Protein AF-A0A6J3CF78-F1 (afdb_monomer_lite)

Foldseek 3Di:
DFQADADDDPCADPRHHRPVSVQVVCCVQQVDGDPPDDDDDDDDDDDDDDDDPDDDDDFDDACPPPAADFPDWDWDQDPVGTDTEGEAELVSDHAQYKDADQYWYDYPVDIDGQHHQKMWGQHRRSDTDIDHHPPPPDPDDPDDDPVVVVVVLVVQQVVQQVVLVSQLVNDPDCCCVPVVVDKGFDADPQLHTRYIDPRDPVVVVVSSVVSNVD

Radius of gyration: 27.68 Å; chains: 1; bounding box: 62×47×66 Å

Structure (mmCIF, N/CA/C/O backbone):
data_AF-A0A6J3CF78-F1
#
_entry.id   AF-A0A6J3CF78-F1
#
loop_
_atom_site.group_PDB
_atom_site.id
_atom_site.type_symbol
_atom_site.label_atom_id
_atom_site.label_alt_id
_atom_site.label_comp_id
_atom_site.label_asym_id
_atom_site.label_entity_id
_atom_site.label_seq_id
_atom_site.pdbx_PDB_ins_code
_atom_site.Cartn_x
_atom_site.Cartn_y
_atom_site.Cartn_z
_atom_site.occupancy
_atom_site.B_iso_or_equiv
_atom_site.auth_seq_id
_atom_site.auth_comp_id
_atom_site.auth_asym_id
_atom_site.auth_atom_id
_atom_site.pdbx_PDB_model_num
ATOM 1 N N . MET A 1 1 ? 14.778 13.500 -11.969 1.00 68.25 1 MET A N 1
ATOM 2 C CA . MET A 1 1 ? 15.831 14.166 -11.174 1.00 68.25 1 MET A CA 1
ATOM 3 C C . MET A 1 1 ? 16.819 13.098 -10.736 1.00 68.25 1 MET A C 1
ATOM 5 O O . MET A 1 1 ? 16.378 12.069 -10.232 1.00 68.25 1 MET A O 1
ATOM 9 N N . VAL A 1 2 ? 18.106 13.287 -11.011 1.00 80.06 2 VAL A N 1
ATOM 10 C CA . VAL A 1 2 ? 19.169 12.322 -10.698 1.00 80.06 2 VAL A CA 1
ATOM 11 C C . VAL A 1 2 ? 20.041 12.934 -9.611 1.00 80.06 2 VAL A C 1
ATOM 13 O O . VAL A 1 2 ? 20.601 14.007 -9.814 1.00 80.06 2 VAL A O 1
ATOM 16 N N . SER A 1 3 ? 20.119 12.280 -8.455 1.00 84.06 3 SER A N 1
ATOM 17 C CA . SER A 1 3 ? 21.076 12.648 -7.408 1.00 84.06 3 SER A CA 1
ATOM 18 C C . SER A 1 3 ? 22.430 12.006 -7.717 1.00 84.06 3 SER A C 1
ATOM 20 O O . SER A 1 3 ? 22.440 10.862 -8.177 1.00 84.06 3 SER A O 1
ATOM 22 N N . PRO A 1 4 ? 23.552 12.706 -7.486 1.00 85.31 4 PRO A N 1
ATOM 23 C CA . PRO A 1 4 ? 24.872 12.170 -7.787 1.00 85.31 4 PRO A CA 1
ATOM 24 C C . PRO A 1 4 ? 25.191 10.988 -6.870 1.00 85.31 4 PRO A C 1
ATOM 26 O O . PRO A 1 4 ? 24.752 10.947 -5.716 1.00 85.31 4 PRO A O 1
ATOM 29 N N . VAL A 1 5 ? 25.974 10.038 -7.376 1.00 85.19 5 VAL A N 1
ATOM 30 C CA . VAL A 1 5 ? 26.564 8.981 -6.547 1.00 85.19 5 VAL A CA 1
ATOM 31 C C . VAL A 1 5 ? 27.976 9.386 -6.106 1.00 85.19 5 VAL A C 1
ATOM 33 O O . VAL A 1 5 ? 28.669 10.071 -6.865 1.00 85.19 5 VAL A O 1
ATOM 36 N N . PRO A 1 6 ? 28.426 8.990 -4.901 1.00 80.75 6 PRO A N 1
ATOM 37 C CA . PRO A 1 6 ? 29.821 9.167 -4.506 1.00 80.75 6 PRO A CA 1
ATOM 38 C C . PRO A 1 6 ? 30.738 8.346 -5.421 1.00 80.75 6 PRO A C 1
ATOM 40 O O . PRO A 1 6 ? 30.469 7.166 -5.649 1.00 80.75 6 PRO A O 1
ATOM 43 N N . GLY A 1 7 ? 31.824 8.937 -5.921 1.00 70.19 7 GLY A N 1
ATOM 44 C CA . GLY A 1 7 ? 32.832 8.210 -6.696 1.00 70.19 7 GLY A CA 1
ATOM 45 C C . GLY A 1 7 ? 33.839 9.117 -7.402 1.00 70.19 7 GLY A C 1
ATOM 46 O O . GLY A 1 7 ? 33.503 10.240 -7.758 1.00 70.19 7 GLY A O 1
ATOM 47 N N . ASP A 1 8 ? 35.046 8.588 -7.628 1.00 65.56 8 ASP A N 1
ATOM 48 C CA . ASP A 1 8 ? 36.157 9.218 -8.368 1.00 65.56 8 ASP A CA 1
ATOM 49 C C . ASP A 1 8 ? 36.242 8.668 -9.803 1.00 65.56 8 ASP A C 1
ATOM 51 O O . ASP A 1 8 ? 37.268 8.152 -10.251 1.00 65.56 8 ASP A O 1
ATOM 55 N N . SER A 1 9 ? 35.128 8.692 -10.535 1.00 74.88 9 SER A N 1
ATOM 56 C CA . SER A 1 9 ? 35.160 8.330 -11.954 1.00 74.88 9 SER A CA 1
ATOM 57 C C . SER A 1 9 ? 35.747 9.481 -12.789 1.00 74.88 9 SER A C 1
ATOM 59 O O . SER A 1 9 ? 35.719 10.636 -12.361 1.00 74.88 9 SER A O 1
ATOM 61 N N . PRO A 1 10 ? 36.223 9.225 -14.022 1.00 74.56 10 PRO A N 1
ATOM 62 C CA . PRO A 1 10 ? 36.671 10.289 -14.927 1.00 74.56 10 PRO A CA 1
ATOM 63 C C . PRO A 1 10 ? 35.568 11.303 -15.268 1.00 74.56 10 PRO A C 1
ATOM 65 O O . PRO A 1 10 ? 35.860 12.405 -15.723 1.00 74.56 10 PRO A O 1
ATOM 68 N N . THR A 1 11 ? 34.303 10.916 -15.078 1.00 74.56 11 THR A N 1
ATOM 69 C CA . THR A 1 11 ? 33.111 11.740 -15.306 1.00 74.56 11 THR A CA 1
ATOM 70 C C . THR A 1 11 ? 32.571 12.369 -14.019 1.00 74.56 11 THR A C 1
ATOM 72 O O . THR A 1 11 ? 31.553 13.062 -14.060 1.00 74.56 11 THR A O 1
ATOM 75 N N . ALA A 1 12 ? 33.219 12.133 -12.875 1.00 80.56 12 ALA A N 1
ATOM 76 C CA . ALA A 1 12 ? 32.832 12.712 -11.601 1.00 80.56 12 ALA A CA 1
ATOM 77 C C . ALA A 1 12 ? 33.235 14.189 -11.514 1.00 80.56 12 ALA A C 1
ATOM 79 O O . ALA A 1 12 ? 34.277 14.614 -12.012 1.00 80.56 12 ALA A O 1
ATOM 80 N N . CYS A 1 13 ? 32.399 14.979 -10.843 1.00 81.88 13 CYS A N 1
ATOM 81 C CA . CYS A 1 13 ? 32.715 16.355 -10.475 1.00 81.88 13 CYS A CA 1
ATOM 82 C C . CYS A 1 13 ? 32.923 16.470 -8.957 1.00 81.88 13 CYS A C 1
ATOM 84 O O . CYS A 1 13 ? 32.723 15.507 -8.217 1.00 81.88 13 CYS A O 1
ATOM 86 N N . LEU A 1 14 ? 33.241 17.677 -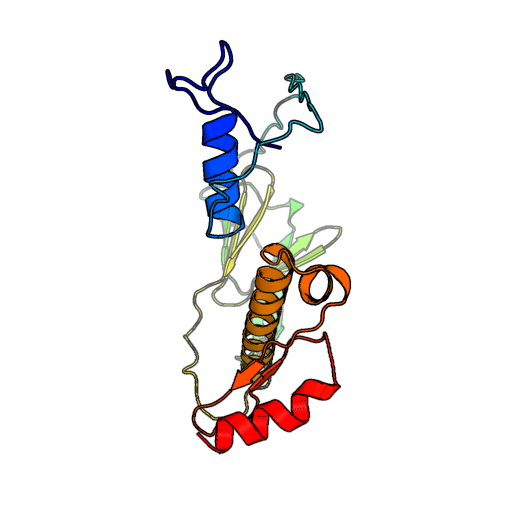8.472 1.00 82.00 14 LEU A N 1
ATOM 87 C CA . LEU A 1 14 ? 33.407 17.967 -7.038 1.00 82.00 14 LEU A CA 1
ATOM 88 C C . LEU A 1 14 ? 32.206 17.525 -6.176 1.00 82.00 14 LEU A C 1
ATOM 90 O O . LEU A 1 14 ? 32.360 17.229 -4.995 1.00 82.00 14 LEU A O 1
ATOM 94 N N . HIS A 1 15 ? 31.008 17.487 -6.761 1.00 80.75 15 HIS A N 1
ATOM 95 C CA . HIS A 1 15 ? 29.759 17.148 -6.077 1.00 80.75 15 HIS A CA 1
ATOM 96 C C . HIS A 1 15 ? 29.258 15.722 -6.382 1.00 80.75 15 HIS A C 1
ATOM 98 O O . HIS A 1 15 ? 28.113 15.400 -6.071 1.00 80.75 15 HIS A O 1
ATOM 104 N N . GLY A 1 16 ? 30.115 14.871 -6.960 1.00 86.38 16 GLY A N 1
ATOM 105 C CA . GLY A 1 16 ? 29.849 13.463 -7.265 1.00 86.38 16 GLY A CA 1
ATOM 106 C C . GLY A 1 16 ? 29.638 13.176 -8.753 1.00 86.38 16 GLY A C 1
ATOM 107 O O . GLY A 1 16 ? 29.795 14.046 -9.614 1.00 86.38 16 GLY A O 1
ATOM 108 N N . ASP A 1 17 ? 29.290 11.929 -9.063 1.00 90.25 17 ASP A N 1
ATOM 109 C CA . ASP A 1 17 ? 29.136 11.446 -10.435 1.00 90.25 17 ASP A CA 1
ATOM 110 C C . ASP A 1 17 ? 27.662 11.433 -10.862 1.00 90.25 17 ASP A C 1
ATOM 112 O O . ASP A 1 17 ? 26.892 10.517 -10.555 1.00 90.25 17 ASP A O 1
ATOM 116 N N . PHE A 1 18 ? 27.260 12.483 -11.578 1.00 89.81 18 PHE A N 1
ATOM 117 C CA . PHE A 1 18 ? 25.920 12.603 -12.154 1.00 89.81 18 PHE A CA 1
ATOM 118 C C . PHE A 1 18 ? 25.731 11.715 -13.384 1.00 89.81 18 PHE A C 1
ATOM 120 O O . PHE A 1 18 ? 24.613 11.263 -13.636 1.00 89.81 18 PHE A O 1
ATOM 127 N N . TYR A 1 19 ? 26.801 11.447 -14.136 1.00 89.44 19 TYR A N 1
ATOM 128 C CA . TYR A 1 19 ? 26.739 10.664 -15.365 1.00 89.44 19 TYR A CA 1
ATOM 129 C C . TYR A 1 19 ? 26.427 9.202 -15.049 1.00 89.44 19 TYR A C 1
ATOM 131 O O . TYR A 1 19 ? 25.432 8.658 -15.528 1.00 89.44 19 TYR A O 1
ATOM 139 N N . THR A 1 20 ? 27.200 8.586 -14.154 1.00 89.62 20 THR A N 1
ATOM 140 C CA . THR A 1 20 ? 26.958 7.205 -13.717 1.00 89.62 20 THR A CA 1
ATOM 141 C C . THR A 1 20 ? 25.602 7.072 -13.029 1.00 89.62 20 THR A C 1
ATOM 143 O O . THR A 1 20 ? 24.870 6.114 -13.282 1.00 89.62 20 THR A O 1
ATOM 146 N N . ALA A 1 21 ? 25.214 8.050 -12.202 1.00 91.00 21 ALA A N 1
ATOM 147 C CA . ALA A 1 21 ? 23.893 8.065 -11.581 1.00 91.00 21 ALA A CA 1
ATOM 148 C C . ALA A 1 21 ? 22.762 8.119 -12.625 1.00 91.00 21 ALA A C 1
ATOM 150 O O . ALA A 1 21 ? 21.763 7.405 -12.489 1.00 91.00 21 ALA A O 1
ATOM 151 N N . PHE A 1 22 ? 22.924 8.918 -13.684 1.00 91.50 22 PHE A N 1
ATOM 152 C CA . PHE A 1 22 ? 21.963 9.011 -14.779 1.00 91.50 22 PHE A CA 1
ATOM 153 C C . PHE A 1 22 ? 21.885 7.699 -15.557 1.00 91.50 22 PHE A C 1
ATOM 155 O O . PHE A 1 22 ? 20.790 7.170 -15.720 1.00 91.50 22 PHE A O 1
ATOM 162 N N . VAL A 1 23 ? 23.023 7.136 -15.973 1.00 90.38 23 VAL A N 1
ATOM 163 C CA . VAL A 1 23 ? 23.081 5.884 -16.744 1.00 90.38 23 VAL A CA 1
ATOM 164 C C . VAL A 1 23 ? 22.490 4.717 -15.950 1.00 90.38 23 VAL A C 1
ATOM 166 O O . VAL A 1 23 ? 21.676 3.963 -16.483 1.00 90.38 23 VAL A O 1
ATOM 169 N N . ASN A 1 24 ? 22.821 4.595 -14.661 1.00 90.44 24 ASN A N 1
ATOM 170 C CA . ASN A 1 24 ? 22.262 3.557 -13.792 1.00 90.44 24 ASN A CA 1
ATOM 171 C C . ASN A 1 24 ? 20.751 3.712 -13.627 1.00 90.44 24 ASN A C 1
ATOM 173 O O . ASN A 1 24 ? 20.011 2.733 -13.732 1.00 90.44 24 ASN A O 1
ATOM 177 N N . ARG A 1 25 ? 20.271 4.941 -13.403 1.00 90.56 25 ARG A N 1
ATOM 178 C CA . ARG A 1 25 ? 18.834 5.202 -13.319 1.00 90.56 25 ARG A CA 1
ATOM 179 C C . ARG A 1 25 ? 18.140 4.894 -14.643 1.00 90.56 25 ARG A C 1
ATOM 181 O O . ARG A 1 25 ? 17.109 4.236 -14.625 1.00 90.56 25 ARG A O 1
ATOM 188 N N . TYR A 1 26 ? 18.704 5.333 -15.764 1.00 88.88 26 TYR A N 1
ATOM 189 C CA . TYR A 1 26 ? 18.168 5.091 -17.099 1.00 88.88 26 TYR A CA 1
ATOM 190 C C . TYR A 1 26 ? 18.064 3.586 -17.376 1.00 88.88 26 TYR A C 1
ATOM 192 O O . TYR A 1 26 ? 17.008 3.107 -17.777 1.00 88.88 26 TYR A O 1
ATOM 200 N N . LYS A 1 27 ? 19.106 2.812 -17.052 1.00 89.06 27 LYS A N 1
ATOM 201 C CA . LYS A 1 27 ? 19.087 1.349 -17.164 1.00 89.06 27 LYS A CA 1
ATOM 202 C C . LYS A 1 27 ? 18.041 0.702 -16.256 1.00 89.06 27 LYS A C 1
ATOM 204 O O . LYS A 1 27 ? 17.358 -0.214 -16.693 1.00 89.06 27 LYS A O 1
ATOM 209 N N . ASN A 1 28 ? 17.891 1.168 -15.018 1.00 87.44 28 ASN A N 1
ATOM 210 C CA . ASN A 1 28 ? 16.873 0.645 -14.103 1.00 87.44 28 ASN A CA 1
ATOM 211 C C . ASN A 1 28 ? 15.445 0.985 -14.558 1.00 87.44 28 ASN A C 1
ATOM 213 O O . ASN A 1 28 ? 14.533 0.193 -14.352 1.00 87.44 28 ASN A O 1
ATOM 217 N N . GLU A 1 29 ? 15.247 2.162 -15.151 1.00 84.25 29 GLU A N 1
ATOM 218 C CA . GLU A 1 29 ? 13.932 2.667 -15.552 1.00 84.25 29 GLU A CA 1
ATOM 219 C C . GLU A 1 29 ? 13.492 2.138 -16.929 1.00 84.25 29 GLU A C 1
ATOM 221 O O . GLU A 1 29 ? 12.310 1.859 -17.120 1.00 84.25 29 GLU A O 1
ATOM 226 N N . PHE A 1 30 ? 14.430 1.942 -17.864 1.00 82.62 30 PHE A N 1
ATOM 227 C CA . PHE A 1 30 ? 14.147 1.532 -19.247 1.00 82.62 30 PHE A CA 1
ATOM 228 C C . PHE A 1 30 ? 14.701 0.151 -19.636 1.00 82.62 30 PHE A C 1
ATOM 230 O O . PHE A 1 30 ? 14.320 -0.382 -20.674 1.00 82.62 30 PHE A O 1
ATOM 237 N N . GLY A 1 31 ? 15.582 -0.455 -18.836 1.00 83.44 31 GLY A N 1
ATOM 238 C CA . GLY A 1 31 ? 16.151 -1.789 -19.079 1.00 83.44 31 GLY A CA 1
ATOM 239 C C . GLY A 1 31 ? 17.360 -1.834 -20.023 1.00 83.44 31 GLY A C 1
ATOM 240 O O . GLY A 1 31 ? 17.971 -2.890 -20.177 1.00 83.44 31 GLY A O 1
ATOM 241 N N . PHE A 1 32 ? 17.748 -0.711 -20.633 1.00 85.62 32 PHE A N 1
ATOM 242 C CA . PHE A 1 32 ? 18.886 -0.606 -21.557 1.00 85.62 32 PHE A CA 1
ATOM 243 C C . PHE A 1 32 ? 19.618 0.732 -21.391 1.00 85.62 32 PHE A C 1
ATOM 245 O O . PHE A 1 32 ? 19.181 1.591 -20.633 1.00 85.62 32 PHE A O 1
ATOM 252 N N . THR A 1 33 ? 20.737 0.915 -22.094 1.00 86.12 33 THR A N 1
ATOM 253 C CA . THR A 1 33 ? 21.506 2.170 -22.151 1.00 86.12 33 THR A CA 1
ATOM 254 C C . THR A 1 33 ? 21.780 2.548 -23.602 1.00 86.12 33 THR A C 1
ATOM 256 O O . THR A 1 33 ? 21.982 1.667 -24.434 1.00 86.12 33 THR A O 1
ATOM 259 N N . LEU A 1 34 ? 21.825 3.844 -23.905 1.00 84.88 34 LEU A N 1
ATOM 260 C CA . LEU A 1 34 ? 22.223 4.353 -25.220 1.00 84.88 34 LEU A CA 1
ATOM 261 C C . LEU A 1 34 ? 23.716 4.700 -25.174 1.00 84.88 34 LEU A C 1
ATOM 263 O O . LEU A 1 34 ? 24.082 5.669 -24.520 1.00 84.88 34 LEU A O 1
ATOM 267 N N . SER A 1 35 ? 24.569 3.896 -25.812 1.00 80.62 35 SER A N 1
ATOM 268 C CA . SER A 1 35 ? 26.030 4.087 -25.789 1.00 80.62 35 SER A CA 1
ATOM 269 C C . SER A 1 35 ? 26.521 5.189 -26.730 1.00 80.62 35 SER A C 1
ATOM 271 O O . SER A 1 35 ? 27.514 5.840 -26.429 1.00 80.62 35 SER A O 1
ATOM 273 N N . ASP A 1 36 ? 25.806 5.429 -27.832 1.00 84.25 36 ASP A N 1
ATOM 274 C CA . ASP A 1 36 ? 26.290 6.268 -28.941 1.00 84.25 36 ASP A CA 1
ATOM 275 C C . ASP A 1 36 ? 25.578 7.628 -28.994 1.00 84.25 36 ASP A C 1
ATOM 277 O O . ASP A 1 36 ? 25.305 8.171 -30.068 1.00 84.25 36 ASP A O 1
ATOM 281 N N . ARG A 1 37 ? 25.182 8.155 -27.831 1.00 85.06 37 ARG A N 1
ATOM 282 C CA . ARG A 1 37 ? 24.514 9.454 -27.722 1.00 85.06 37 ARG A CA 1
ATOM 283 C C . ARG A 1 37 ? 25.024 10.242 -26.532 1.00 85.06 37 ARG A C 1
ATOM 285 O O . ARG A 1 37 ? 25.137 9.709 -25.432 1.00 85.06 37 ARG A O 1
ATOM 292 N N . ASP A 1 38 ? 25.227 11.532 -26.760 1.00 88.56 38 ASP A N 1
ATOM 293 C CA . ASP A 1 38 ? 25.593 12.467 -25.707 1.00 88.56 38 ASP A CA 1
ATOM 294 C C . ASP A 1 38 ? 24.450 12.628 -24.697 1.00 88.56 38 ASP A C 1
ATOM 296 O O . ASP A 1 38 ? 23.270 12.723 -25.054 1.00 88.56 38 ASP A O 1
ATOM 300 N N . VAL A 1 39 ? 24.810 12.685 -23.414 1.00 88.88 39 VAL A N 1
ATOM 301 C CA . VAL A 1 39 ? 23.879 13.018 -22.334 1.00 88.88 39 VAL A CA 1
ATOM 302 C C . VAL A 1 39 ? 23.802 14.537 -22.223 1.00 88.88 39 VAL A C 1
ATOM 304 O O . VAL A 1 39 ? 24.784 15.193 -21.883 1.00 88.88 39 VAL A O 1
ATOM 307 N N . ILE A 1 40 ? 22.623 15.096 -22.495 1.00 91.19 40 ILE A N 1
ATOM 308 C CA . ILE A 1 40 ? 22.369 16.539 -22.419 1.00 91.19 40 ILE A CA 1
ATOM 309 C C . ILE A 1 40 ? 21.726 16.867 -21.072 1.00 91.19 40 ILE A C 1
ATOM 311 O O . ILE A 1 40 ? 20.741 16.244 -20.671 1.00 91.19 40 ILE A O 1
ATOM 315 N N . VAL A 1 41 ? 22.271 17.869 -20.383 1.00 90.56 41 VAL A N 1
ATOM 316 C CA . VAL A 1 41 ? 21.659 18.442 -19.179 1.00 90.56 41 VAL A CA 1
ATOM 317 C C . VAL A 1 41 ? 20.658 19.511 -19.606 1.00 90.56 41 VAL A C 1
ATOM 319 O O . VAL A 1 41 ? 21.054 20.549 -20.126 1.00 90.56 41 VAL A O 1
ATOM 322 N N . ASP A 1 42 ? 19.371 19.239 -19.394 1.00 93.12 42 ASP A N 1
ATOM 323 C CA . ASP A 1 42 ? 18.270 20.141 -19.761 1.00 93.12 42 ASP A CA 1
ATOM 324 C C . ASP A 1 42 ? 17.883 21.092 -18.612 1.00 93.12 42 ASP A C 1
ATOM 326 O O . ASP A 1 42 ? 17.803 22.303 -18.802 1.00 93.12 42 ASP A O 1
ATOM 330 N N . ASP A 1 43 ? 17.715 20.564 -17.390 1.00 92.75 43 ASP A N 1
ATOM 331 C CA . ASP A 1 43 ? 17.400 21.352 -16.193 1.00 92.75 43 ASP A CA 1
ATOM 332 C C . ASP A 1 43 ? 18.286 21.002 -14.987 1.00 92.75 43 ASP A C 1
ATOM 334 O O . ASP A 1 43 ? 18.834 19.902 -14.870 1.00 92.75 43 ASP A O 1
ATOM 338 N N . ILE A 1 44 ? 18.429 21.970 -14.075 1.00 90.12 44 ILE A N 1
ATOM 339 C CA . ILE A 1 44 ? 19.038 21.774 -12.758 1.00 90.12 44 ILE A CA 1
ATOM 340 C C . ILE A 1 44 ? 18.005 22.168 -11.707 1.00 90.12 44 ILE A C 1
ATOM 342 O O . ILE A 1 44 ? 17.536 23.306 -11.668 1.00 90.12 44 ILE A O 1
ATOM 346 N N . ARG A 1 45 ? 17.664 21.226 -10.823 1.00 89.94 45 ARG A N 1
ATOM 347 C CA . ARG A 1 45 ? 16.711 21.446 -9.728 1.00 89.94 45 ARG A CA 1
ATOM 348 C C . ARG A 1 45 ? 17.402 21.321 -8.383 1.00 89.94 45 ARG A C 1
ATOM 350 O O . ARG A 1 45 ? 18.015 20.300 -8.085 1.00 89.94 45 ARG A O 1
ATOM 357 N N . VAL A 1 46 ? 17.233 22.343 -7.549 1.00 89.44 46 VAL A N 1
ATOM 358 C CA . VAL A 1 46 ? 17.769 22.387 -6.187 1.00 89.44 46 VAL A CA 1
ATOM 359 C C . VAL A 1 46 ? 16.617 22.237 -5.198 1.00 89.44 46 VAL A C 1
ATOM 361 O O . VAL A 1 46 ? 15.664 23.014 -5.225 1.00 89.44 46 VAL A O 1
ATOM 364 N N . ARG A 1 47 ? 16.698 21.235 -4.316 1.00 90.06 47 ARG A N 1
ATOM 365 C CA . ARG A 1 47 ? 15.762 21.050 -3.200 1.00 90.06 47 ARG A CA 1
ATOM 366 C C . ARG A 1 47 ? 16.493 21.325 -1.893 1.00 90.06 47 ARG A C 1
ATOM 368 O O . ARG A 1 47 ? 17.355 20.545 -1.501 1.00 90.06 47 ARG A O 1
ATOM 375 N N . ALA A 1 48 ? 16.117 22.402 -1.212 1.00 90.12 48 ALA A N 1
ATOM 376 C CA . ALA A 1 48 ? 16.537 22.654 0.159 1.00 90.12 48 ALA A CA 1
ATOM 377 C C . ALA A 1 48 ? 15.529 22.017 1.125 1.00 90.12 48 ALA A C 1
ATOM 379 O O . ALA A 1 48 ? 14.318 22.167 0.958 1.00 90.12 48 ALA A O 1
ATOM 380 N N . VAL A 1 49 ? 16.028 21.295 2.125 1.00 89.50 49 VAL A N 1
ATOM 381 C CA . VAL A 1 49 ? 15.229 20.781 3.241 1.00 89.50 49 VAL A CA 1
ATOM 382 C C . VAL A 1 49 ? 15.778 21.429 4.502 1.00 89.50 49 VAL A C 1
ATOM 384 O O . VAL A 1 49 ? 16.963 21.297 4.793 1.00 89.50 49 VAL A O 1
ATOM 387 N N . ALA A 1 50 ? 14.926 22.151 5.220 1.00 90.44 50 ALA A N 1
ATOM 388 C CA . ALA A 1 50 ? 15.257 22.757 6.501 1.00 90.44 50 ALA A CA 1
ATOM 389 C C . ALA A 1 50 ? 14.416 22.106 7.599 1.00 90.44 50 ALA A C 1
ATOM 391 O O . ALA A 1 50 ? 13.288 21.671 7.355 1.00 90.44 50 ALA A O 1
ATOM 392 N N . VAL A 1 51 ? 14.966 22.048 8.809 1.00 87.75 51 VAL A N 1
ATOM 393 C CA . VAL A 1 51 ? 14.231 21.567 9.977 1.00 87.75 51 VAL A CA 1
ATOM 394 C C . VAL A 1 51 ? 13.441 22.735 10.554 1.00 87.75 51 VAL A C 1
ATOM 396 O O . VAL A 1 51 ? 14.019 23.735 10.971 1.00 87.75 51 VAL A O 1
ATOM 399 N N . SER A 1 52 ? 12.118 22.606 10.574 1.00 85.19 52 SER A N 1
ATOM 400 C CA . SER A 1 52 ? 11.262 23.449 11.405 1.00 85.19 52 SER A CA 1
ATOM 401 C C . SER A 1 52 ? 11.173 22.814 12.789 1.00 85.19 52 SER A C 1
ATOM 403 O O . SER A 1 52 ? 10.999 21.598 12.883 1.00 85.19 52 SER A O 1
ATOM 405 N N . GLN A 1 53 ? 11.281 23.607 13.857 1.00 80.88 53 GLN A N 1
ATOM 406 C CA . GLN A 1 53 ? 10.981 23.133 15.210 1.00 80.88 53 GLN A CA 1
ATOM 407 C C . GLN A 1 53 ? 9.463 23.017 15.376 1.00 80.88 53 GLN A C 1
ATOM 409 O O . GLN A 1 53 ? 8.821 23.845 16.015 1.00 80.88 53 GLN A O 1
ATOM 414 N N . VAL A 1 54 ? 8.880 22.001 14.743 1.00 81.62 54 VAL A N 1
ATOM 415 C CA . VAL A 1 54 ? 7.523 21.569 15.067 1.00 81.62 54 VAL A CA 1
ATOM 416 C C . VAL A 1 54 ? 7.627 20.813 16.391 1.00 81.62 54 VAL A C 1
ATOM 418 O O . VAL A 1 54 ? 8.448 19.896 16.474 1.00 81.62 54 VAL A O 1
ATOM 421 N N . PRO A 1 55 ? 6.872 21.203 17.434 1.00 79.00 55 PRO A N 1
ATOM 422 C CA . PRO A 1 55 ? 6.851 20.460 18.685 1.00 79.00 55 PRO A CA 1
ATOM 423 C C . PRO A 1 55 ? 6.562 18.985 18.407 1.00 79.00 55 PRO A C 1
ATOM 425 O O . PRO A 1 55 ? 5.647 18.674 17.642 1.00 79.00 55 PRO A O 1
ATOM 428 N N . GLU A 1 56 ? 7.338 18.084 19.011 1.00 76.50 56 GLU A N 1
ATOM 429 C CA . GLU A 1 56 ? 6.997 16.667 18.960 1.00 76.50 56 GLU A CA 1
ATOM 430 C C . GLU A 1 56 ? 5.637 16.464 19.624 1.00 76.50 56 GLU A C 1
ATOM 432 O O . GLU A 1 56 ? 5.386 16.936 20.736 1.00 76.50 56 GLU A O 1
ATOM 437 N N . GLU A 1 57 ? 4.751 15.761 18.926 1.00 79.12 57 GLU A N 1
ATOM 438 C CA . GLU A 1 57 ? 3.454 15.395 19.466 1.00 79.12 57 GLU A CA 1
ATOM 439 C C . GLU A 1 57 ? 3.649 14.510 20.703 1.00 79.12 57 GLU A C 1
ATOM 441 O O . GLU A 1 57 ? 4.312 13.465 20.662 1.00 79.12 57 GLU A O 1
ATOM 446 N N . VAL A 1 58 ? 3.101 14.954 21.835 1.00 79.62 58 VAL A N 1
ATOM 447 C CA . VAL A 1 58 ? 3.218 14.231 23.101 1.00 79.62 58 VAL A CA 1
ATOM 448 C C . VAL A 1 58 ? 2.260 13.049 23.065 1.00 79.62 58 VAL A C 1
ATOM 450 O O . VAL A 1 58 ? 1.043 13.219 23.051 1.00 79.62 58 VAL A O 1
ATOM 453 N N . ALA A 1 59 ? 2.820 11.841 23.074 1.00 79.81 59 ALA A N 1
ATOM 454 C CA . ALA A 1 59 ? 2.023 10.625 23.102 1.00 79.81 59 ALA A CA 1
ATOM 455 C C . ALA A 1 59 ? 1.209 10.522 24.410 1.00 79.81 59 ALA A C 1
ATOM 457 O O . ALA A 1 59 ? 1.758 10.783 25.489 1.00 79.81 59 ALA A O 1
ATOM 458 N N . PRO A 1 60 ? -0.066 10.096 24.349 1.00 83.69 60 PRO A N 1
ATOM 459 C CA . PRO A 1 60 ? -0.853 9.810 25.540 1.00 83.69 60 PRO A CA 1
ATOM 460 C C . PRO A 1 60 ? -0.211 8.700 26.393 1.00 83.69 60 PRO A C 1
ATOM 462 O O . PRO A 1 60 ? 0.596 7.907 25.894 1.00 83.69 60 PRO A O 1
ATOM 465 N N . PRO A 1 61 ? -0.585 8.581 27.679 1.00 86.25 61 PRO A N 1
ATOM 466 C CA . PRO A 1 61 ? -0.103 7.497 28.526 1.00 86.25 61 PRO A CA 1
ATOM 467 C C . PRO A 1 61 ? -0.513 6.127 27.971 1.00 86.25 61 PRO A C 1
ATOM 469 O O . PRO A 1 61 ? -1.667 5.911 27.598 1.00 86.25 61 PRO A O 1
ATOM 472 N N . SER A 1 62 ? 0.434 5.187 27.978 1.00 88.62 62 SER A N 1
ATOM 473 C CA . SER A 1 62 ? 0.209 3.813 27.523 1.00 88.62 62 SER A CA 1
ATOM 474 C C . SER A 1 62 ? -0.879 3.105 28.339 1.00 88.62 62 SER A C 1
ATOM 476 O O . SER A 1 62 ? -0.942 3.203 29.567 1.00 88.62 62 SER A O 1
ATOM 478 N N . GLY A 1 63 ? -1.733 2.363 27.637 1.00 86.62 63 GLY A N 1
ATOM 479 C CA . GLY A 1 63 ? -2.694 1.415 28.193 1.00 86.62 63 GLY A CA 1
ATOM 480 C C . GLY A 1 63 ? -2.206 -0.031 28.161 1.00 86.62 63 GLY A C 1
ATOM 481 O O . GLY A 1 63 ? -3.019 -0.942 28.319 1.00 86.62 63 GLY A O 1
ATOM 482 N N . LYS A 1 64 ? -0.912 -0.277 27.932 1.00 87.75 64 LYS A N 1
ATOM 483 C CA . LYS A 1 64 ? -0.351 -1.628 27.836 1.00 87.75 64 LYS A CA 1
ATOM 484 C C . LYS A 1 64 ? -0.673 -2.456 29.081 1.00 87.75 64 LYS A C 1
ATOM 486 O O . LYS A 1 64 ? -0.469 -2.026 30.212 1.00 87.75 64 LYS A O 1
ATOM 491 N N . GLY A 1 65 ? -1.184 -3.667 28.863 1.00 83.56 65 GLY A N 1
ATOM 492 C CA . GLY A 1 65 ? -1.615 -4.574 29.934 1.00 83.56 65 GLY A CA 1
ATOM 493 C C . GLY A 1 65 ? -2.987 -4.249 30.538 1.00 83.56 65 GLY A C 1
ATOM 494 O O . GLY A 1 65 ? -3.531 -5.075 31.268 1.00 83.56 65 GLY A O 1
ATOM 495 N N . ILE A 1 66 ? -3.589 -3.104 30.201 1.00 88.06 66 ILE A N 1
ATOM 496 C CA . ILE A 1 66 ? -4.957 -2.755 30.591 1.00 88.06 66 ILE A CA 1
ATOM 497 C C . ILE A 1 66 ? -5.904 -3.265 29.508 1.00 88.06 66 ILE A C 1
ATOM 499 O O . ILE A 1 66 ? -5.849 -2.818 28.361 1.00 88.06 66 ILE A O 1
ATOM 503 N N . LYS A 1 67 ? -6.805 -4.184 29.871 1.00 88.06 67 LYS A N 1
ATOM 504 C CA . LYS A 1 67 ? -7.833 -4.665 28.941 1.00 88.06 67 LYS A CA 1
ATOM 505 C C . LYS A 1 67 ? -8.819 -3.532 28.618 1.00 88.06 67 LYS A C 1
ATOM 507 O O . LYS A 1 67 ? -9.327 -2.914 29.556 1.00 88.06 67 LYS A O 1
ATOM 512 N N . PRO A 1 68 ? -9.104 -3.256 27.334 1.00 90.56 68 PRO A N 1
ATOM 513 C CA . PRO A 1 68 ? -10.097 -2.259 26.964 1.00 90.56 68 PRO A CA 1
ATOM 514 C C . PRO A 1 68 ? -11.485 -2.705 27.436 1.00 90.56 68 PRO A C 1
ATOM 516 O O . PRO A 1 68 ? -11.853 -3.876 27.311 1.00 90.56 68 PRO A O 1
ATOM 519 N N . VAL A 1 69 ? -12.249 -1.768 27.998 1.00 92.94 69 VAL A N 1
ATOM 520 C CA . VAL A 1 69 ? -13.601 -2.025 28.508 1.00 92.94 69 VAL A CA 1
ATOM 521 C C . VAL A 1 69 ? -14.606 -1.704 27.401 1.00 92.94 69 VAL A C 1
ATOM 523 O O . VAL A 1 69 ? -14.590 -0.580 26.896 1.00 92.94 69 VAL A O 1
ATOM 526 N N . PRO A 1 70 ? -15.457 -2.660 26.994 1.00 94.69 70 PRO A N 1
ATOM 527 C CA . PRO A 1 70 ? -16.494 -2.389 26.011 1.00 94.69 70 PRO A CA 1
ATOM 528 C C . PRO A 1 70 ? -17.603 -1.527 26.620 1.00 94.69 70 PRO A C 1
ATOM 530 O O . PRO A 1 70 ? -17.998 -1.723 27.768 1.00 94.69 70 PRO A O 1
ATOM 533 N N . GLU A 1 71 ? -18.136 -0.602 25.828 1.00 94.56 71 GLU A N 1
ATOM 534 C CA . GLU A 1 71 ? -19.297 0.219 26.184 1.00 94.56 71 GLU A CA 1
ATOM 535 C C . GLU A 1 71 ? -20.572 -0.626 26.224 1.00 94.56 71 GLU A C 1
ATOM 537 O O . GLU A 1 71 ? -21.426 -0.471 27.094 1.00 94.56 71 GLU A O 1
ATOM 542 N N . LYS A 1 72 ? -20.704 -1.519 25.240 1.00 95.25 72 LYS A N 1
ATOM 543 C CA . LYS A 1 72 ? -21.828 -2.440 25.085 1.00 95.25 72 LYS A CA 1
ATOM 544 C C . LYS A 1 72 ? -21.427 -3.619 24.204 1.00 95.25 72 LYS A C 1
ATOM 546 O O . LYS A 1 72 ? -20.436 -3.549 23.481 1.00 95.25 72 LYS A O 1
ATOM 551 N N . THR A 1 73 ? -22.244 -4.662 24.207 1.00 96.19 73 THR A N 1
ATOM 552 C CA . THR A 1 73 ? -22.126 -5.803 23.290 1.00 96.19 73 THR A CA 1
ATOM 553 C C . THR A 1 73 ? -23.420 -5.925 22.497 1.00 96.19 73 THR A C 1
ATOM 555 O O . THR A 1 73 ? -24.502 -5.759 23.059 1.00 96.19 73 THR A O 1
ATOM 558 N N . THR A 1 74 ? -23.325 -6.190 21.195 1.00 96.44 74 THR A N 1
ATOM 559 C CA . THR A 1 74 ? -24.490 -6.394 20.320 1.00 96.44 74 THR A CA 1
ATOM 560 C C . THR A 1 74 ? -24.287 -7.601 19.408 1.00 96.44 74 THR A C 1
ATOM 562 O O . THR A 1 74 ? -23.155 -8.018 19.171 1.00 96.44 74 THR A O 1
ATOM 565 N N . LYS A 1 75 ? -25.376 -8.155 18.866 1.00 96.81 75 LYS A N 1
ATOM 566 C CA . LYS A 1 75 ? -25.314 -9.202 17.838 1.00 96.81 75 LYS A CA 1
ATOM 567 C C . LYS A 1 75 ? -25.048 -8.569 16.472 1.00 96.81 75 LYS A C 1
ATOM 569 O O . LYS A 1 75 ? -25.825 -7.725 16.030 1.00 96.81 75 LYS A O 1
ATOM 574 N N . VAL A 1 76 ? -23.984 -9.002 15.801 1.00 97.06 76 VAL A N 1
ATOM 575 C CA . VAL A 1 76 ? -23.644 -8.612 14.421 1.00 97.06 76 VAL A CA 1
ATOM 576 C C . VAL A 1 76 ? -23.565 -9.870 13.567 1.00 97.06 76 VAL A C 1
ATOM 578 O O . VAL A 1 76 ? -23.120 -10.912 14.044 1.00 97.06 76 VAL A O 1
ATOM 581 N N . TYR A 1 77 ? -24.048 -9.795 12.329 1.00 95.50 77 TYR A N 1
ATOM 582 C CA . TYR A 1 77 ? -24.022 -10.913 11.391 1.00 95.50 77 TYR A CA 1
ATOM 583 C C . TYR A 1 77 ? -22.726 -10.900 10.570 1.00 95.50 77 TYR A C 1
ATOM 585 O O . TYR A 1 77 ? -22.418 -9.895 9.934 1.00 95.50 77 TYR A O 1
ATOM 593 N N . PHE A 1 78 ? -22.004 -12.021 10.566 1.00 92.94 78 PHE A N 1
ATOM 594 C CA . PHE A 1 78 ? -20.826 -12.280 9.728 1.00 92.94 78 PHE A CA 1
ATOM 595 C C . PHE A 1 78 ? -21.074 -13.513 8.836 1.00 92.94 78 PHE A C 1
ATOM 597 O O . PHE A 1 78 ? -22.123 -14.144 8.947 1.00 92.94 78 PHE A O 1
ATOM 604 N N . GLU A 1 79 ? -20.109 -13.910 7.993 1.00 83.00 79 GLU A N 1
ATOM 605 C CA . GLU A 1 79 ? -20.225 -15.084 7.092 1.00 83.00 79 GLU A CA 1
ATOM 606 C C . GLU A 1 79 ? -20.634 -16.373 7.848 1.00 83.00 79 GLU A C 1
ATOM 608 O O . GLU A 1 79 ? -21.392 -17.187 7.330 1.00 83.00 79 GLU A O 1
ATOM 613 N N . GLY A 1 80 ? -20.212 -16.526 9.113 1.00 84.75 80 GLY A N 1
ATOM 614 C CA . GLY A 1 80 ? -20.567 -17.653 9.992 1.00 84.75 80 GLY A CA 1
ATOM 615 C C . GLY A 1 80 ? -21.840 -17.483 10.841 1.00 84.75 80 GLY A C 1
ATOM 616 O O . GLY A 1 80 ? -22.098 -18.318 11.705 1.00 84.75 80 GLY A O 1
ATOM 617 N N . GLY A 1 81 ? -22.617 -16.412 10.649 1.00 93.75 81 GLY A N 1
ATOM 618 C CA . GLY A 1 81 ? -23.836 -16.116 11.411 1.00 93.75 81 GLY A CA 1
ATOM 619 C C . GLY A 1 81 ? -23.691 -14.992 12.445 1.00 93.75 81 GLY A C 1
ATOM 620 O O . GLY A 1 81 ? -22.722 -14.232 12.443 1.00 93.75 81 GLY A O 1
ATOM 621 N N . TYR A 1 82 ? -24.691 -14.866 13.326 1.00 96.44 82 TYR A N 1
ATOM 622 C CA . TYR A 1 82 ? -24.715 -13.840 14.374 1.00 96.44 82 TYR A CA 1
ATOM 623 C C . TYR A 1 82 ? -23.698 -14.128 15.485 1.00 96.44 82 TYR A C 1
ATOM 625 O O . TYR A 1 82 ? -23.781 -15.159 16.151 1.00 96.44 82 TYR A O 1
ATOM 633 N N . GLN A 1 83 ? -22.804 -13.175 15.749 1.00 95.94 83 GLN A N 1
ATOM 634 C CA . GLN A 1 83 ? -21.791 -13.250 16.805 1.00 95.94 83 GLN A CA 1
ATOM 635 C C . GLN A 1 83 ? -21.911 -12.067 17.772 1.00 95.94 83 GLN A C 1
ATOM 637 O O . GLN A 1 83 ? -22.295 -10.959 17.383 1.00 95.94 83 GLN A O 1
ATOM 642 N N . ASP A 1 84 ? -21.596 -12.306 19.047 1.00 96.50 84 ASP A N 1
ATOM 643 C CA . ASP A 1 84 ? -21.517 -11.243 20.052 1.00 96.50 84 ASP A CA 1
ATOM 644 C C . ASP A 1 84 ? -20.303 -10.361 19.768 1.00 96.50 84 ASP A C 1
ATOM 646 O O . ASP A 1 84 ? -19.171 -10.833 19.748 1.00 96.50 84 ASP A O 1
ATOM 650 N N . THR A 1 85 ? -20.556 -9.078 19.525 1.00 97.25 85 THR A N 1
ATOM 651 C CA . THR A 1 85 ? -19.559 -8.108 19.071 1.00 97.25 85 THR A CA 1
ATOM 652 C C . THR A 1 85 ? -19.458 -6.978 20.081 1.00 97.25 85 THR A C 1
ATOM 654 O O . THR A 1 85 ? -20.441 -6.279 20.354 1.00 97.25 85 THR A O 1
ATOM 657 N N . ALA A 1 86 ? -18.270 -6.818 20.657 1.00 97.44 86 ALA A N 1
ATOM 658 C CA . ALA A 1 86 ? -17.976 -5.775 21.630 1.00 97.44 86 ALA A CA 1
ATOM 659 C C . ALA A 1 86 ? -17.854 -4.410 20.942 1.00 97.44 86 ALA A C 1
ATOM 661 O O . ALA A 1 86 ? -17.223 -4.293 19.893 1.00 97.44 86 ALA A O 1
ATOM 662 N N . ILE A 1 87 ? -18.445 -3.375 21.535 1.00 97.50 87 ILE A N 1
ATOM 663 C CA . ILE A 1 87 ? -18.419 -2.007 21.019 1.00 97.50 87 ILE A CA 1
ATOM 664 C C . ILE A 1 87 ? -17.548 -1.156 21.935 1.00 97.50 87 ILE A C 1
ATOM 666 O O . ILE A 1 87 ? -17.835 -1.029 23.123 1.00 97.50 87 ILE A O 1
ATOM 670 N N . TYR A 1 88 ? -16.512 -0.551 21.373 1.00 96.88 88 TYR A N 1
ATOM 671 C CA . TYR A 1 88 ? -15.572 0.333 22.051 1.00 96.88 88 TYR A CA 1
ATOM 672 C C . TYR A 1 88 ? -15.753 1.766 21.559 1.00 96.88 88 TYR A C 1
ATOM 674 O O . TYR A 1 88 ? -16.090 1.987 20.400 1.00 96.88 88 TYR A O 1
ATOM 682 N N . GLN A 1 89 ? -15.509 2.736 22.436 1.00 95.38 89 GLN A N 1
ATOM 683 C CA . GLN A 1 89 ? -15.395 4.147 22.064 1.00 95.38 89 GLN A CA 1
ATOM 684 C C . GLN A 1 89 ? -13.916 4.483 21.922 1.00 95.38 89 GLN A C 1
ATOM 686 O O . GLN A 1 89 ? -13.165 4.258 22.873 1.00 95.38 89 GLN A O 1
ATOM 691 N N . LEU A 1 90 ? -13.500 5.022 20.775 1.00 93.81 90 LEU A N 1
ATOM 692 C CA . LEU A 1 90 ? -12.098 5.336 20.497 1.00 93.81 90 LEU A CA 1
ATOM 693 C C . LEU A 1 90 ? -11.503 6.268 21.562 1.00 93.81 90 LEU A C 1
ATOM 695 O O . LEU A 1 90 ? -10.407 6.017 22.052 1.00 93.81 90 LEU A O 1
ATOM 699 N N . GLU A 1 91 ? -12.278 7.253 22.018 1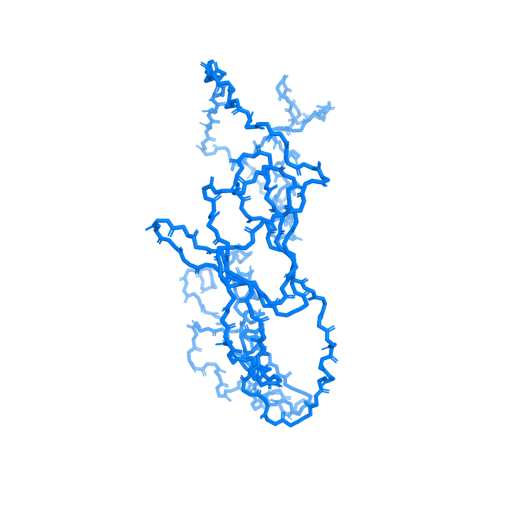.00 92.00 91 GLU A N 1
ATOM 700 C CA . GLU A 1 91 ? -11.906 8.203 23.080 1.00 92.00 91 GLU A CA 1
ATOM 701 C C . GLU A 1 91 ? -11.554 7.540 24.426 1.00 92.00 91 GLU A C 1
ATOM 703 O O . GLU A 1 91 ? -10.846 8.124 25.247 1.00 92.00 91 GLU A O 1
ATOM 708 N N . LYS A 1 92 ? -12.058 6.324 24.686 1.00 92.25 92 LYS A N 1
ATOM 709 C CA . LYS A 1 92 ? -11.804 5.568 25.928 1.00 92.25 92 LYS A CA 1
ATOM 710 C C . LYS A 1 92 ? -10.634 4.593 25.798 1.00 92.25 92 LYS A C 1
ATOM 712 O O . LYS A 1 92 ? -10.235 3.987 26.797 1.00 92.25 92 LYS A O 1
ATOM 717 N N . LEU A 1 93 ? -10.103 4.418 24.591 1.00 92.69 93 LEU A N 1
ATOM 718 C CA . LEU A 1 93 ? -8.956 3.563 24.328 1.00 92.69 93 LEU A CA 1
ATOM 719 C C . LEU A 1 93 ? -7.653 4.326 24.555 1.00 92.69 93 LEU A C 1
ATOM 721 O O . LEU A 1 93 ? -7.582 5.549 24.469 1.00 92.69 93 LEU A O 1
ATOM 725 N N . ARG A 1 94 ? -6.600 3.583 24.881 1.00 92.88 94 ARG A N 1
ATOM 726 C CA . ARG A 1 94 ? -5.265 4.116 25.153 1.00 92.88 94 ARG A CA 1
ATOM 727 C C . ARG A 1 94 ? -4.233 3.475 24.227 1.00 92.88 94 ARG A C 1
ATOM 729 O O . ARG A 1 94 ? -4.431 2.331 23.810 1.00 92.88 94 ARG A O 1
ATOM 736 N N . PRO A 1 95 ? -3.113 4.167 23.950 1.00 93.50 95 PRO A N 1
ATOM 737 C CA . PRO A 1 95 ? -2.002 3.609 23.190 1.00 93.50 95 PRO A CA 1
ATOM 738 C C . PRO A 1 95 ? -1.573 2.221 23.674 1.00 93.50 95 PRO A C 1
ATOM 740 O O . PRO A 1 95 ? -1.581 1.941 24.873 1.00 93.50 95 PRO A O 1
ATOM 743 N N . GLU A 1 96 ? -1.171 1.365 22.735 1.00 91.88 96 GLU A N 1
ATOM 744 C CA . GLU A 1 96 ? -0.721 -0.018 22.953 1.00 91.88 96 GLU A CA 1
ATOM 745 C C . GLU A 1 96 ? -1.796 -0.999 23.461 1.00 91.88 96 GLU A C 1
ATOM 747 O O . GLU A 1 96 ? -1.474 -2.129 23.842 1.00 91.88 96 GLU A O 1
ATOM 752 N N . GLN A 1 97 ? -3.075 -0.613 23.457 1.00 94.44 97 GLN A N 1
ATOM 753 C CA . GLN A 1 97 ? -4.169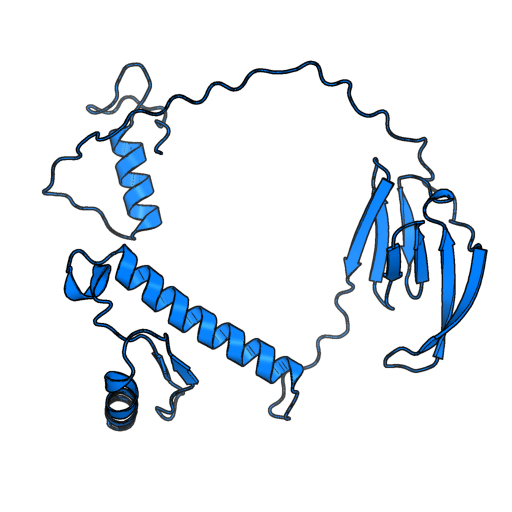 -1.558 23.681 1.00 94.44 97 GLN A CA 1
ATOM 754 C C . GLN A 1 97 ? -4.466 -2.381 22.430 1.00 94.44 97 GLN A C 1
ATOM 756 O O . GLN A 1 97 ? -4.371 -1.895 21.302 1.00 94.44 97 GLN A O 1
ATOM 761 N N . GLN A 1 98 ? -4.863 -3.632 22.663 1.00 95.06 98 GLN A N 1
ATOM 762 C CA . GLN A 1 98 ? -5.229 -4.581 21.619 1.00 95.06 98 GLN A CA 1
ATOM 763 C C . GLN A 1 98 ? -6.703 -4.943 21.731 1.00 95.06 98 GLN A C 1
ATOM 765 O O . GLN A 1 98 ? -7.201 -5.239 22.821 1.00 95.06 98 GLN A O 1
ATOM 770 N N . ILE A 1 99 ? -7.378 -4.954 20.590 1.00 95.69 99 ILE A N 1
ATOM 771 C CA . ILE A 1 99 ? -8.770 -5.354 20.440 1.00 95.69 99 ILE A CA 1
ATOM 772 C C . ILE A 1 99 ? -8.804 -6.484 19.422 1.00 95.69 99 ILE A C 1
ATOM 774 O O . ILE A 1 99 ? -8.371 -6.326 18.282 1.00 95.69 99 ILE A O 1
ATOM 778 N N . PHE A 1 100 ? -9.310 -7.635 19.844 1.00 94.81 100 PHE A N 1
ATOM 779 C CA . PHE A 1 100 ? -9.497 -8.789 18.975 1.00 94.81 100 PHE A CA 1
ATOM 780 C C . PHE A 1 100 ? -10.923 -8.777 18.430 1.00 94.81 100 PHE A C 1
ATOM 782 O O . PHE A 1 100 ? -11.862 -8.495 19.176 1.00 94.81 100 PHE A O 1
ATOM 789 N N . GLY A 1 101 ? -11.072 -9.051 17.135 1.00 93.50 101 GLY A N 1
ATOM 790 C CA . GLY A 1 101 ? -12.382 -9.174 16.509 1.00 93.50 101 GLY A CA 1
ATOM 791 C C . GLY A 1 101 ? -13.135 -10.440 16.953 1.00 93.50 101 GLY A C 1
ATOM 792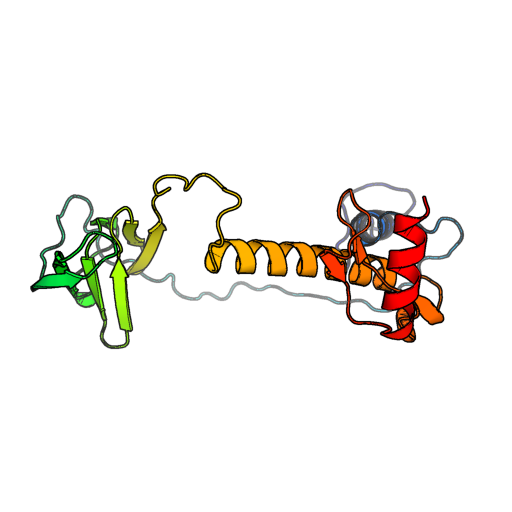 O O . GLY A 1 101 ? -12.501 -11.406 17.387 1.00 93.50 101 GLY A O 1
ATOM 793 N N . PRO A 1 102 ? -14.477 -10.472 16.832 1.00 95.75 102 PRO A N 1
ATOM 794 C CA . PRO A 1 102 ? -15.329 -9.417 16.284 1.00 95.75 102 PRO A CA 1
ATOM 795 C C . PRO A 1 102 ? -15.529 -8.243 17.259 1.00 95.75 102 PRO A C 1
ATOM 797 O O . PRO A 1 102 ? -15.973 -8.416 18.396 1.00 95.75 102 PRO A O 1
ATOM 800 N N . ALA A 1 103 ? -15.253 -7.023 16.796 1.00 97.31 103 ALA A N 1
ATOM 801 C CA . ALA A 1 103 ? -15.436 -5.802 17.579 1.00 97.31 103 ALA A CA 1
ATOM 802 C C . ALA A 1 103 ? -15.817 -4.610 16.691 1.00 97.31 103 ALA A C 1
ATOM 804 O O . ALA A 1 103 ? -15.488 -4.576 15.511 1.00 97.31 103 ALA A O 1
ATOM 805 N N . ILE A 1 104 ? -16.480 -3.607 17.261 1.00 97.56 104 ILE A N 1
ATOM 806 C CA . ILE A 1 104 ? -16.735 -2.315 16.616 1.00 97.56 104 ILE A CA 1
ATOM 807 C C . ILE A 1 104 ? -16.048 -1.236 17.444 1.00 97.56 104 ILE A C 1
ATOM 809 O O . ILE A 1 104 ? -16.254 -1.153 18.651 1.00 97.56 104 ILE A O 1
ATOM 813 N N . ILE A 1 105 ? -15.257 -0.390 16.798 1.00 97.19 105 ILE A N 1
ATOM 814 C CA . ILE A 1 105 ? -14.667 0.803 17.399 1.00 97.19 105 ILE A CA 1
ATOM 815 C C . ILE A 1 105 ? -15.421 2.002 16.831 1.00 97.19 105 ILE A C 1
ATOM 817 O O . ILE A 1 105 ? -15.403 2.239 15.625 1.00 97.19 105 ILE A O 1
ATOM 821 N N . MET A 1 106 ? -16.125 2.726 17.691 1.00 96.19 106 MET A N 1
ATOM 822 C CA . MET A 1 106 ? -16.853 3.935 17.325 1.00 96.19 106 MET A CA 1
ATOM 823 C C . MET A 1 106 ? -16.011 5.159 17.659 1.00 96.19 106 MET A C 1
ATOM 825 O O . MET A 1 106 ? -15.445 5.264 18.747 1.00 96.19 106 MET A O 1
ATOM 829 N N . ASP A 1 107 ? -15.956 6.073 16.710 1.00 93.56 107 ASP A N 1
ATOM 830 C CA . ASP A 1 107 ? -15.420 7.414 16.847 1.00 93.56 107 ASP A CA 1
ATOM 831 C C . ASP A 1 107 ? -16.527 8.421 16.487 1.00 93.56 107 ASP A C 1
ATOM 833 O O . ASP A 1 107 ? -17.548 8.070 15.891 1.00 93.56 107 ASP A O 1
ATOM 837 N N . SER A 1 108 ? -16.330 9.684 16.845 1.00 92.12 108 SER A N 1
ATOM 838 C CA . SER A 1 108 ? -17.240 10.786 16.531 1.00 92.12 108 SER A CA 1
ATOM 839 C C . SER A 1 108 ? -17.523 10.943 15.028 1.00 92.12 108 SER A C 1
ATOM 841 O O . SER A 1 108 ? -18.616 11.374 14.657 1.00 92.12 108 SER A O 1
ATOM 843 N N . LEU A 1 109 ? -16.571 10.569 14.162 1.00 93.56 109 LEU A N 1
ATOM 844 C CA . LEU A 1 109 ? -16.667 10.720 12.704 1.00 93.56 109 LEU A CA 1
ATOM 845 C C . LEU A 1 109 ? -16.680 9.394 11.935 1.00 93.56 109 LEU A C 1
ATOM 847 O O . LEU A 1 109 ? -16.894 9.395 10.722 1.00 93.56 109 LEU A O 1
ATOM 851 N N . SER A 1 110 ? -16.426 8.263 12.597 1.00 94.38 110 SER A N 1
ATOM 852 C CA . SER A 1 110 ? -16.277 6.977 11.915 1.00 94.38 110 SER A CA 1
ATOM 853 C C . SER A 1 110 ? -16.714 5.793 12.773 1.00 94.38 110 SER A C 1
ATOM 855 O O . SER A 1 110 ? -16.789 5.851 13.996 1.00 94.38 110 SER A O 1
ATOM 857 N N . THR A 1 111 ? -17.049 4.685 12.119 1.00 95.50 111 THR A N 1
ATOM 858 C CA . THR A 1 111 ? -17.336 3.411 12.783 1.00 95.50 111 THR A CA 1
ATOM 859 C C . THR A 1 111 ? -16.511 2.338 12.103 1.00 95.50 111 THR A C 1
ATOM 861 O O . THR A 1 111 ? -16.664 2.092 10.909 1.00 95.50 111 THR A O 1
ATOM 864 N N . ILE A 1 112 ? -15.615 1.722 12.862 1.00 96.81 112 ILE A N 1
ATOM 865 C CA . ILE A 1 112 ? -14.613 0.789 12.360 1.00 96.81 112 ILE A CA 1
ATOM 866 C C . ILE A 1 112 ? -14.992 -0.608 12.836 1.00 96.81 112 ILE A C 1
ATOM 868 O O . ILE A 1 112 ? -15.045 -0.874 14.036 1.00 96.81 112 ILE A O 1
ATOM 872 N N . LEU A 1 113 ? -15.261 -1.504 11.891 1.00 96.62 113 LEU A N 1
ATOM 873 C CA . LEU A 1 113 ? -15.527 -2.910 12.166 1.00 96.62 113 LEU A CA 1
ATOM 874 C C . LEU A 1 113 ? -14.210 -3.691 12.148 1.00 96.62 113 LEU A C 1
ATOM 876 O O . LEU A 1 113 ? -13.489 -3.685 11.155 1.00 96.62 113 LEU A O 1
ATOM 880 N N . ILE A 1 114 ? -13.914 -4.376 13.246 1.00 96.44 114 ILE A N 1
ATOM 881 C CA . ILE A 1 114 ? -12.831 -5.350 13.349 1.00 96.44 114 ILE A CA 1
ATOM 882 C C . ILE A 1 114 ? -13.458 -6.726 13.174 1.00 96.44 114 ILE A C 1
ATOM 884 O O . ILE A 1 114 ? -14.140 -7.227 14.070 1.00 96.44 114 ILE A O 1
ATOM 888 N N . GLU A 1 115 ? -13.265 -7.308 11.997 1.00 94.00 115 GLU A N 1
ATOM 889 C CA . GLU A 1 115 ? -13.822 -8.612 11.640 1.00 94.00 115 GLU A CA 1
ATOM 890 C C . GLU A 1 115 ? -13.239 -9.758 12.488 1.00 94.00 115 GLU A C 1
ATOM 892 O O . GLU A 1 115 ? -12.161 -9.614 13.078 1.00 94.00 115 GLU A O 1
ATOM 897 N N . PRO A 1 116 ? -13.925 -10.915 12.563 1.00 92.75 116 PRO A N 1
ATOM 898 C CA . PRO A 1 116 ? -13.328 -12.143 13.082 1.00 92.75 116 PRO A CA 1
ATOM 899 C C . PRO A 1 116 ? -11.954 -12.420 12.448 1.00 92.75 116 PRO A C 1
ATOM 901 O O . PRO A 1 116 ? -11.730 -12.100 11.285 1.00 92.75 116 PRO A O 1
ATOM 904 N N . ASP A 1 117 ? -11.031 -13.004 13.216 1.00 91.62 117 ASP A N 1
ATOM 905 C CA . ASP A 1 117 ? -9.622 -13.235 12.827 1.00 91.62 117 ASP A CA 1
ATOM 906 C C . ASP A 1 117 ? -8.775 -11.956 12.627 1.00 91.62 117 ASP A C 1
ATOM 908 O O . ASP A 1 117 ? -7.573 -12.034 12.395 1.00 91.62 117 ASP A O 1
ATOM 912 N N . CYS A 1 118 ? -9.343 -10.758 12.787 1.00 94.69 118 CYS A N 1
ATOM 913 C CA . CYS A 1 118 ? -8.582 -9.508 12.767 1.00 94.69 118 CYS A CA 1
ATOM 914 C C . CYS A 1 118 ? -8.233 -9.015 14.180 1.00 94.69 118 CYS A C 1
ATOM 916 O O . CYS A 1 118 ? -8.920 -9.294 15.169 1.00 94.69 118 CYS A O 1
ATOM 918 N N . ARG A 1 119 ? -7.168 -8.213 14.272 1.00 95.56 119 ARG A N 1
ATOM 919 C CA . ARG A 1 119 ? -6.750 -7.519 15.497 1.00 95.56 119 ARG A CA 1
ATOM 920 C C . ARG A 1 119 ? -6.540 -6.038 15.222 1.00 95.56 119 ARG A C 1
ATOM 922 O O . ARG A 1 119 ? -5.805 -5.688 14.306 1.00 95.56 119 ARG A O 1
ATOM 929 N N . ALA A 1 120 ? -7.121 -5.179 16.047 1.00 96.62 120 ALA A N 1
ATOM 930 C CA . ALA A 1 120 ? -6.796 -3.762 16.096 1.00 96.62 120 ALA A CA 1
ATOM 931 C C . ALA A 1 120 ? -5.800 -3.474 17.225 1.00 96.62 120 ALA A C 1
ATOM 933 O O . ALA A 1 120 ? -5.989 -3.909 18.360 1.00 96.62 120 ALA A O 1
ATOM 934 N N . ASP A 1 121 ? -4.756 -2.717 16.911 1.00 95.69 121 ASP A N 1
ATOM 935 C CA . ASP A 1 121 ? -3.766 -2.193 17.844 1.00 95.69 121 ASP A CA 1
ATOM 936 C C . ASP A 1 121 ? -3.846 -0.658 17.832 1.00 95.69 121 ASP A C 1
ATOM 938 O O . ASP A 1 121 ? -3.736 -0.042 16.768 1.00 95.69 121 ASP A O 1
ATOM 942 N N . ILE A 1 122 ? -4.008 -0.032 18.999 1.00 95.12 122 ILE A N 1
ATOM 943 C CA . ILE A 1 122 ? -3.948 1.433 19.116 1.00 95.12 122 ILE A CA 1
ATOM 944 C C . ILE A 1 122 ? -2.479 1.859 19.106 1.00 95.12 122 ILE A C 1
ATOM 946 O O . ILE A 1 122 ? -1.693 1.431 19.956 1.00 95.12 122 ILE A O 1
ATOM 950 N N . THR A 1 123 ? -2.078 2.668 18.126 1.00 93.56 123 THR A N 1
ATOM 951 C CA . THR A 1 123 ? -0.692 3.123 17.973 1.00 93.56 123 THR A CA 1
ATOM 952 C C . THR A 1 123 ? -0.310 4.102 19.084 1.00 93.56 123 THR A C 1
ATOM 954 O O . THR A 1 123 ? -1.137 4.552 19.878 1.00 93.56 123 THR A O 1
ATOM 957 N N . LYS A 1 124 ? 0.977 4.462 19.134 1.00 90.25 124 LYS A N 1
ATOM 958 C CA . LYS A 1 124 ? 1.519 5.438 20.089 1.00 90.25 124 LYS A CA 1
ATOM 959 C C . LYS A 1 124 ? 0.771 6.782 20.064 1.00 90.25 124 LYS A C 1
ATOM 961 O O . LYS A 1 124 ? 0.683 7.426 21.103 1.00 90.25 124 LYS A O 1
ATOM 966 N N . TYR A 1 125 ? 0.244 7.174 18.906 1.00 87.50 125 TYR A N 1
ATOM 967 C CA . TYR A 1 125 ? -0.413 8.464 18.683 1.00 87.50 125 TYR A CA 1
ATOM 968 C C . TYR A 1 125 ? -1.944 8.358 18.614 1.00 87.50 125 TYR A C 1
ATOM 970 O O . TYR A 1 125 ? -2.616 9.352 18.385 1.00 87.50 125 TYR A O 1
ATOM 978 N N . GLY A 1 126 ? -2.510 7.171 18.862 1.00 87.19 126 GLY A N 1
ATOM 979 C CA . GLY A 1 126 ? -3.960 6.960 18.862 1.00 87.19 126 GLY A CA 1
ATOM 980 C C . GLY A 1 126 ? -4.547 6.496 17.528 1.00 87.19 126 GLY A C 1
ATOM 981 O O . GLY A 1 126 ? -5.747 6.238 17.468 1.00 87.19 126 GLY A O 1
ATOM 982 N N . ASP A 1 127 ? -3.732 6.312 16.483 1.00 92.12 127 ASP A N 1
ATOM 983 C CA . ASP A 1 127 ? -4.199 5.676 15.248 1.00 92.12 127 ASP A CA 1
ATOM 984 C C . ASP A 1 127 ? -4.591 4.220 15.503 1.00 92.12 127 ASP A C 1
ATOM 986 O O . ASP A 1 127 ? -4.103 3.564 16.427 1.00 92.12 127 ASP A O 1
ATOM 990 N N . ILE A 1 128 ? -5.410 3.667 14.615 1.00 94.62 128 ILE A N 1
ATOM 991 C CA . ILE A 1 128 ? -5.805 2.262 14.672 1.00 94.62 128 ILE A CA 1
ATOM 992 C C . ILE A 1 128 ? -5.044 1.502 13.592 1.00 94.62 128 ILE A C 1
ATOM 994 O O . ILE A 1 128 ? -5.243 1.711 12.395 1.00 94.62 128 ILE A O 1
ATOM 998 N N . ARG A 1 129 ? -4.180 0.577 14.010 1.00 96.25 129 ARG A N 1
ATOM 999 C CA . ARG A 1 129 ? -3.540 -0.385 13.112 1.00 96.25 129 ARG A CA 1
ATOM 1000 C C . ARG A 1 129 ? -4.340 -1.677 13.118 1.00 96.25 129 ARG A C 1
ATOM 1002 O O . ARG A 1 129 ? -4.406 -2.347 14.142 1.00 96.25 129 ARG A O 1
ATOM 1009 N N . ILE A 1 130 ? -4.887 -2.058 11.969 1.00 96.81 130 ILE A N 1
ATOM 1010 C CA . ILE A 1 130 ? -5.609 -3.323 11.816 1.00 96.81 130 ILE A CA 1
ATOM 1011 C C . ILE A 1 130 ? -4.674 -4.354 11.190 1.00 96.81 130 ILE A C 1
ATOM 1013 O O . ILE A 1 130 ? -4.172 -4.175 10.082 1.00 96.81 130 ILE A O 1
ATOM 1017 N N . THR A 1 131 ? -4.435 -5.434 11.921 1.00 95.94 131 THR A N 1
ATOM 1018 C CA . THR A 1 131 ? -3.794 -6.641 11.412 1.00 95.94 131 THR A CA 1
ATOM 1019 C C . THR A 1 131 ? -4.894 -7.593 10.970 1.00 95.94 131 THR A C 1
ATOM 1021 O O . THR A 1 131 ? -5.650 -8.096 11.803 1.00 95.94 131 THR A O 1
ATOM 1024 N N . VAL A 1 132 ? -4.995 -7.810 9.661 1.00 93.38 132 VAL A N 1
ATOM 1025 C CA . VAL A 1 132 ? -5.917 -8.790 9.084 1.00 93.38 132 VAL A CA 1
ATOM 1026 C C . VAL A 1 132 ? -5.313 -10.177 9.290 1.00 93.38 132 VAL A C 1
ATOM 1028 O O . VAL A 1 132 ? -4.145 -10.394 8.951 1.00 93.38 132 VAL A O 1
ATOM 1031 N N . GLY A 1 133 ? -6.076 -11.088 9.893 1.00 87.25 133 GLY A N 1
ATOM 1032 C CA . GLY A 1 133 ? -5.675 -12.485 10.024 1.00 87.25 133 GLY A CA 1
ATOM 1033 C C . GLY A 1 133 ? -5.446 -13.119 8.658 1.00 87.25 133 GLY A C 1
ATOM 1034 O O . GLY A 1 133 ? -5.913 -12.625 7.631 1.00 87.25 133 GLY A O 1
ATOM 1035 N N . THR A 1 134 ? -4.703 -14.221 8.613 1.00 76.19 134 THR A N 1
ATOM 1036 C CA . THR A 1 134 ? -4.459 -14.917 7.341 1.00 76.19 134 THR A CA 1
ATOM 1037 C C . THR A 1 134 ? -5.735 -15.530 6.761 1.00 76.19 134 THR A C 1
ATOM 1039 O O . THR A 1 134 ? -5.725 -15.941 5.599 1.00 76.19 134 THR A O 1
ATOM 1042 N N . GLY A 1 135 ? -6.816 -15.618 7.552 1.00 68.94 135 GLY A N 1
ATOM 1043 C CA . GLY A 1 135 ? -7.975 -16.428 7.225 1.00 68.94 135 GLY A CA 1
ATOM 1044 C C . GLY A 1 135 ? -7.576 -17.889 7.019 1.00 68.94 135 GLY A C 1
ATOM 1045 O O . GLY A 1 135 ? -6.415 -18.287 7.176 1.00 68.94 135 GLY A O 1
ATOM 1046 N N . GLN A 1 136 ? -8.539 -18.716 6.623 1.00 67.69 136 GLN A N 1
ATOM 1047 C CA . GLN A 1 136 ? -8.188 -19.966 5.962 1.00 67.69 136 GLN A CA 1
ATOM 1048 C C . GLN A 1 136 ? -7.977 -19.671 4.476 1.00 67.69 136 GLN A C 1
ATOM 1050 O O . GLN A 1 136 ? -8.877 -19.099 3.855 1.00 67.69 136 GLN A O 1
ATOM 1055 N N . PRO A 1 137 ? -6.831 -20.045 3.880 1.00 64.62 137 PRO A N 1
ATOM 1056 C CA . PRO A 1 137 ? -6.643 -19.889 2.448 1.00 64.62 137 PRO A CA 1
ATOM 1057 C C . PRO A 1 137 ? -7.723 -20.700 1.726 1.00 64.62 137 PRO A C 1
ATOM 1059 O O . PRO A 1 137 ? -7.701 -21.932 1.737 1.00 64.62 137 P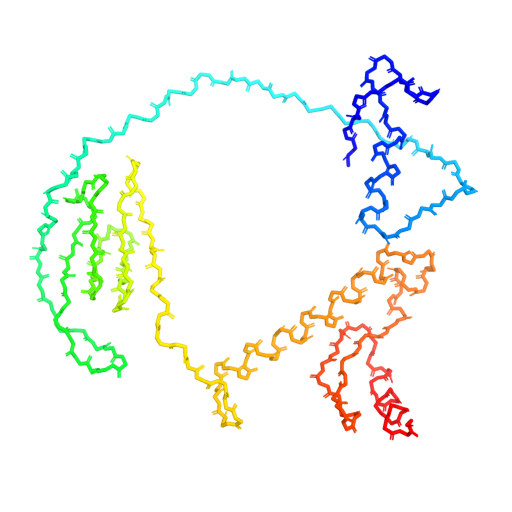RO A O 1
ATOM 1062 N N . LYS A 1 138 ? -8.691 -20.011 1.107 1.00 70.50 138 LYS A N 1
ATOM 1063 C CA . LYS A 1 138 ? -9.651 -20.657 0.208 1.00 70.50 138 LYS A CA 1
ATOM 1064 C C . LYS A 1 138 ? -8.842 -21.255 -0.944 1.00 70.50 138 LYS A C 1
ATOM 1066 O O . LYS A 1 138 ? -8.072 -20.558 -1.607 1.00 70.50 138 LYS A O 1
ATOM 1071 N N . ARG A 1 139 ? -8.962 -22.570 -1.145 1.00 76.56 139 ARG A N 1
ATOM 1072 C CA . ARG A 1 139 ? -8.309 -23.253 -2.264 1.00 76.56 139 ARG A CA 1
ATOM 1073 C C . ARG A 1 139 ? -8.878 -22.665 -3.552 1.00 76.56 139 ARG A C 1
ATOM 1075 O O . ARG A 1 139 ? -10.092 -22.613 -3.704 1.00 76.56 139 ARG A O 1
ATOM 1082 N N . VAL A 1 140 ? -8.009 -22.223 -4.457 1.00 80.06 140 VAL A N 1
ATOM 1083 C CA . VAL A 1 140 ? -8.438 -21.786 -5.790 1.00 80.06 140 VAL A CA 1
ATOM 1084 C C . VAL A 1 140 ? -9.011 -23.008 -6.504 1.00 80.06 140 VAL A C 1
ATOM 1086 O O . VAL A 1 140 ? -8.314 -24.015 -6.661 1.00 80.06 140 VAL A O 1
ATOM 1089 N N . THR A 1 141 ? -10.285 -22.938 -6.875 1.00 82.62 141 THR A N 1
ATOM 1090 C CA . THR A 1 141 ? -10.969 -23.961 -7.670 1.00 82.62 141 THR A CA 1
ATOM 1091 C C . THR A 1 141 ? -11.375 -23.365 -9.014 1.00 82.62 141 THR A C 1
ATOM 1093 O O . THR A 1 141 ? -11.183 -22.181 -9.276 1.00 82.62 141 THR A O 1
ATOM 1096 N N . THR A 1 142 ? -11.899 -24.204 -9.900 1.00 82.12 142 THR A N 1
ATOM 1097 C CA . THR A 1 142 ? -12.507 -23.771 -11.165 1.00 82.12 142 THR A CA 1
ATOM 1098 C C . THR A 1 142 ? -13.977 -23.384 -10.999 1.00 82.12 142 THR A C 1
ATOM 1100 O O . THR A 1 142 ? -14.650 -23.124 -11.994 1.00 82.12 142 THR A O 1
ATOM 1103 N N . ASP A 1 143 ? -14.492 -23.384 -9.767 1.00 86.50 143 ASP A N 1
ATOM 1104 C CA . ASP A 1 143 ? -15.857 -22.953 -9.490 1.00 86.50 143 ASP A CA 1
ATOM 1105 C C . ASP A 1 143 ? -15.965 -21.439 -9.672 1.00 86.50 143 ASP A C 1
ATOM 1107 O O . ASP A 1 143 ? -15.025 -20.684 -9.414 1.00 86.50 143 ASP A O 1
ATOM 1111 N N . LEU A 1 144 ? -17.128 -20.984 -10.134 1.00 82.12 144 LEU A N 1
ATOM 1112 C CA . LEU A 1 144 ? -17.350 -19.577 -10.434 1.00 82.12 144 LEU A CA 1
ATOM 1113 C C . LEU A 1 144 ? -17.511 -18.763 -9.138 1.00 82.12 144 LEU A C 1
ATOM 1115 O O . LEU A 1 144 ? -18.617 -18.573 -8.638 1.00 82.12 144 LEU A O 1
ATOM 1119 N N . ASP A 1 145 ? -16.393 -18.273 -8.606 1.00 87.19 145 ASP A N 1
ATOM 1120 C CA . ASP A 1 145 ? -16.328 -17.282 -7.528 1.00 87.19 145 ASP A CA 1
ATOM 1121 C C . ASP A 1 145 ? -16.143 -15.883 -8.138 1.00 87.19 145 ASP A C 1
ATOM 1123 O O . ASP A 1 145 ? -15.128 -15.586 -8.774 1.00 87.19 145 ASP A O 1
ATOM 1127 N N . SER A 1 146 ? -17.133 -15.006 -7.949 1.00 87.38 146 SER A N 1
ATOM 1128 C CA . SER A 1 146 ? -17.131 -13.647 -8.505 1.00 87.38 146 SER A CA 1
ATOM 1129 C C . SER A 1 146 ? -15.972 -12.790 -7.989 1.00 87.38 146 SER A C 1
ATOM 1131 O O . SER A 1 146 ? -15.459 -11.947 -8.730 1.00 87.38 146 SER A O 1
ATOM 1133 N N . ILE A 1 147 ? -15.517 -13.021 -6.754 1.00 86.94 147 ILE A N 1
ATOM 1134 C CA . ILE A 1 147 ? -14.394 -12.297 -6.154 1.00 86.94 147 ILE A CA 1
ATOM 1135 C C . ILE A 1 147 ? -13.094 -12.756 -6.810 1.00 86.94 147 ILE A C 1
ATOM 1137 O O . ILE A 1 147 ? -12.315 -11.922 -7.273 1.00 86.94 147 ILE A O 1
ATOM 1141 N N . GLN A 1 148 ? -12.871 -14.070 -6.911 1.00 88.12 148 GLN A N 1
ATOM 1142 C CA . GLN A 1 148 ? -11.671 -14.604 -7.564 1.00 88.12 148 GLN A CA 1
ATOM 1143 C C . GLN A 1 148 ? -11.619 -14.219 -9.041 1.00 88.12 148 GLN A C 1
ATOM 1145 O O . GLN A 1 148 ? -10.577 -13.754 -9.504 1.00 88.12 148 GLN A O 1
ATOM 1150 N N . LEU A 1 149 ? -12.735 -14.339 -9.765 1.00 89.12 149 LEU A N 1
ATOM 1151 C CA . LEU A 1 149 ? -12.824 -13.943 -11.169 1.00 89.12 149 LEU A CA 1
ATOM 1152 C C . LEU A 1 149 ? -12.445 -12.469 -11.357 1.00 89.12 149 LEU A C 1
ATOM 1154 O O . LEU A 1 149 ? -11.652 -12.147 -12.241 1.00 89.12 149 LEU A O 1
ATOM 1158 N N . SER A 1 150 ? -12.960 -11.586 -10.498 1.00 90.50 150 SER A N 1
ATOM 1159 C CA . SER A 1 150 ? -12.615 -10.163 -10.517 1.00 90.50 150 SER A CA 1
ATOM 1160 C C . SER A 1 150 ? -11.125 -9.936 -10.233 1.00 90.50 150 SER A C 1
ATOM 1162 O O . SER A 1 150 ? -10.445 -9.255 -11.003 1.00 90.50 150 SER A O 1
ATOM 1164 N N . ILE A 1 151 ? -10.575 -10.576 -9.192 1.00 90.00 151 ILE A N 1
ATOM 1165 C CA . ILE A 1 151 ? -9.148 -10.485 -8.848 1.00 90.00 151 ILE A CA 1
ATOM 1166 C C . ILE A 1 151 ? -8.277 -10.915 -10.033 1.00 90.00 151 ILE A C 1
ATOM 1168 O O . ILE A 1 151 ? -7.349 -10.196 -10.403 1.00 90.00 151 ILE A O 1
ATOM 1172 N N . PHE A 1 152 ? -8.554 -12.070 -10.639 1.00 90.69 152 PHE A N 1
ATOM 1173 C CA . PHE A 1 152 ? -7.769 -12.567 -11.768 1.00 90.69 152 PHE A CA 1
ATOM 1174 C C . PHE A 1 152 ? -7.920 -11.683 -13.006 1.00 90.69 152 PHE A C 1
ATOM 1176 O O . PHE A 1 152 ? -6.906 -11.321 -13.600 1.00 90.69 152 PHE A O 1
ATOM 1183 N N . SER A 1 153 ? -9.141 -11.258 -13.341 1.00 89.19 153 SER A N 1
ATOM 1184 C CA . SER A 1 153 ? -9.405 -10.346 -14.461 1.00 89.19 153 SER A CA 1
ATOM 1185 C C . SER A 1 153 ? -8.602 -9.047 -14.333 1.00 89.19 153 SER A C 1
ATOM 1187 O O . SER A 1 153 ? -7.832 -8.696 -15.230 1.00 89.19 153 SER A O 1
ATOM 1189 N N . HIS A 1 154 ? -8.669 -8.381 -13.174 1.00 91.06 154 HIS A N 1
ATOM 1190 C CA . HIS A 1 154 ? -7.911 -7.153 -12.927 1.00 91.06 154 HIS A CA 1
ATOM 1191 C C . HIS A 1 154 ? -6.396 -7.383 -12.897 1.00 91.06 154 HIS A C 1
ATOM 1193 O O . HIS A 1 154 ? -5.639 -6.531 -13.367 1.00 91.06 154 HIS A O 1
ATOM 1199 N N . ARG A 1 155 ? -5.924 -8.526 -12.380 1.00 92.44 155 ARG A N 1
ATOM 1200 C CA . ARG A 1 155 ? -4.493 -8.865 -12.392 1.00 92.44 155 ARG A CA 1
ATOM 1201 C C . ARG A 1 155 ? -3.969 -9.070 -13.810 1.00 92.44 155 ARG A C 1
ATOM 1203 O O . ARG A 1 155 ? -2.925 -8.509 -14.131 1.00 92.44 155 ARG A O 1
ATOM 1210 N N . PHE A 1 156 ? -4.670 -9.826 -14.653 1.00 93.44 156 PHE A N 1
ATOM 1211 C CA . PHE A 1 156 ? -4.262 -10.045 -16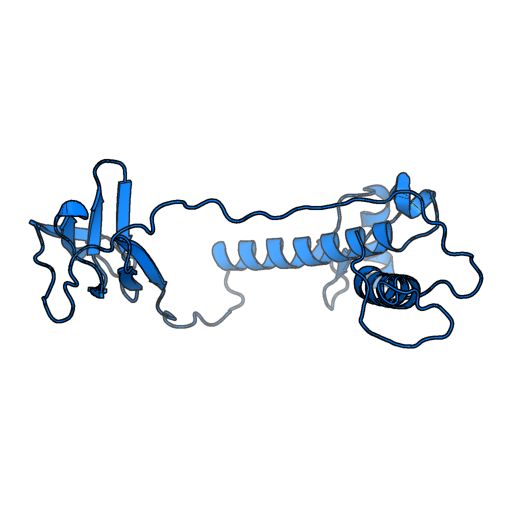.045 1.00 93.44 156 PHE A CA 1
ATOM 1212 C C . PHE A 1 156 ? -4.330 -8.752 -16.858 1.00 93.44 156 PHE A C 1
ATOM 1214 O O . PHE A 1 156 ? -3.355 -8.400 -17.521 1.00 93.44 156 PHE A O 1
ATOM 1221 N N . MET A 1 157 ? -5.409 -7.979 -16.701 1.00 90.38 157 MET A N 1
ATOM 1222 C CA . MET A 1 157 ? -5.532 -6.656 -17.314 1.00 90.38 157 MET A CA 1
ATOM 1223 C C . MET A 1 157 ? -4.365 -5.743 -16.923 1.00 90.38 157 MET A C 1
ATOM 1225 O O . MET A 1 157 ? -3.715 -5.159 -17.787 1.00 90.38 157 MET A O 1
ATOM 1229 N N . SER A 1 158 ? -4.031 -5.684 -15.629 1.00 92.50 158 SER A N 1
ATOM 1230 C CA . SER A 1 158 ? -2.902 -4.894 -15.135 1.00 92.50 158 SER A CA 1
ATOM 1231 C C . SER A 1 158 ? -1.580 -5.322 -15.775 1.00 92.50 158 SER A C 1
ATOM 1233 O O . SER A 1 158 ? -0.805 -4.462 -16.183 1.00 92.50 158 SER A O 1
ATOM 1235 N N . ILE A 1 159 ? -1.330 -6.625 -15.948 1.00 93.25 159 ILE A N 1
ATOM 1236 C CA . ILE A 1 159 ? -0.126 -7.114 -16.639 1.00 93.25 159 ILE A CA 1
ATOM 1237 C C . ILE A 1 159 ? -0.087 -6.609 -18.087 1.00 93.25 159 ILE A C 1
ATOM 1239 O O . ILE A 1 159 ? 0.924 -6.034 -18.493 1.00 93.25 159 ILE A O 1
ATOM 1243 N N . ALA A 1 160 ? -1.177 -6.766 -18.845 1.00 90.62 160 ALA A N 1
ATOM 1244 C CA . ALA A 1 160 ? -1.246 -6.303 -20.231 1.00 90.62 160 ALA A CA 1
ATOM 1245 C C . ALA A 1 160 ? -1.017 -4.782 -20.336 1.00 90.62 160 ALA A C 1
ATOM 1247 O O . ALA A 1 160 ? -0.249 -4.322 -21.185 1.00 90.62 160 ALA A O 1
ATOM 1248 N N . GLU A 1 161 ? -1.606 -3.994 -19.433 1.00 89.56 161 GLU A N 1
ATOM 1249 C CA . GLU A 1 161 ? -1.363 -2.552 -19.360 1.00 89.56 161 GLU A CA 1
ATOM 1250 C C . GLU A 1 161 ? 0.087 -2.209 -19.001 1.00 89.56 161 GLU A C 1
ATOM 1252 O O . GLU A 1 161 ? 0.663 -1.296 -19.592 1.00 89.56 161 GLU A O 1
ATOM 1257 N N . GLN A 1 162 ? 0.696 -2.909 -18.035 1.00 90.81 162 GLN A N 1
ATOM 1258 C CA . GLN A 1 162 ? 2.095 -2.675 -17.667 1.00 90.81 162 GLN A CA 1
ATOM 1259 C C . GLN A 1 162 ? 3.029 -2.979 -18.837 1.00 90.81 162 GLN A C 1
ATOM 1261 O O . GLN A 1 162 ? 3.927 -2.183 -19.105 1.00 90.81 162 GLN A O 1
ATOM 1266 N N . MET A 1 163 ? 2.787 -4.062 -19.584 1.00 90.62 163 MET A N 1
ATOM 1267 C CA . MET A 1 163 ? 3.528 -4.354 -20.817 1.00 90.62 163 MET A CA 1
ATOM 1268 C C . MET A 1 163 ? 3.444 -3.175 -21.793 1.00 90.62 163 MET A C 1
ATOM 1270 O O . MET A 1 163 ? 4.464 -2.729 -22.316 1.00 90.62 163 MET A O 1
ATOM 1274 N N . GLY A 1 164 ? 2.241 -2.630 -21.998 1.00 89.25 164 GLY A N 1
ATOM 1275 C CA . GLY A 1 164 ? 2.038 -1.487 -22.886 1.00 89.25 164 GLY A CA 1
ATOM 1276 C C . GLY A 1 164 ? 2.741 -0.214 -22.415 1.00 89.25 164 GLY A C 1
ATOM 1277 O O . GLY A 1 164 ? 3.439 0.433 -23.194 1.00 89.25 164 GLY A O 1
ATOM 1278 N N . ARG A 1 165 ? 2.644 0.109 -21.120 1.00 88.25 165 ARG A N 1
ATOM 1279 C CA . ARG A 1 165 ? 3.339 1.259 -20.515 1.00 88.25 165 ARG A CA 1
ATOM 1280 C C . ARG A 1 165 ? 4.855 1.139 -20.647 1.00 88.25 165 ARG A C 1
ATOM 1282 O O . ARG A 1 165 ? 5.517 2.140 -20.918 1.00 88.25 165 ARG A O 1
ATOM 1289 N N . VAL A 1 166 ? 5.407 -0.060 -20.460 1.00 87.50 166 VAL A N 1
ATOM 1290 C CA . VAL A 1 166 ? 6.844 -0.308 -20.625 1.00 87.50 166 VAL A CA 1
ATOM 1291 C C . VAL A 1 166 ? 7.254 -0.084 -22.078 1.00 87.50 166 VAL A C 1
ATOM 1293 O O . VAL A 1 166 ? 8.176 0.692 -22.306 1.00 87.50 166 VAL A O 1
ATOM 1296 N N . LEU A 1 167 ? 6.546 -0.667 -23.052 1.00 87.25 167 LEU A N 1
ATOM 1297 C CA . LEU A 1 167 ? 6.835 -0.469 -24.481 1.00 87.25 167 LEU A CA 1
ATOM 1298 C C . LEU A 1 167 ? 6.744 1.000 -24.905 1.00 87.25 167 LEU A C 1
ATOM 1300 O O . LEU A 1 167 ? 7.628 1.501 -25.598 1.00 87.25 167 LEU A O 1
ATOM 1304 N N . GLN A 1 168 ? 5.709 1.712 -24.459 1.00 87.44 168 GLN A N 1
ATOM 1305 C CA . GLN A 1 168 ? 5.557 3.134 -24.751 1.00 87.44 168 GLN A CA 1
ATOM 1306 C C . GLN A 1 168 ? 6.736 3.948 -24.197 1.00 87.44 168 GLN A C 1
ATOM 1308 O O . GLN A 1 168 ? 7.263 4.823 -24.881 1.00 87.44 168 GLN A O 1
ATOM 1313 N N . ARG A 1 169 ? 7.163 3.665 -22.958 1.00 85.19 169 ARG A N 1
ATOM 1314 C CA . ARG A 1 169 ? 8.242 4.400 -22.282 1.00 85.19 169 ARG A CA 1
ATOM 1315 C C . ARG A 1 169 ? 9.623 4.118 -22.870 1.00 85.19 169 ARG A C 1
ATOM 1317 O O . ARG A 1 169 ? 10.444 5.030 -22.904 1.00 85.19 169 ARG A O 1
ATOM 1324 N N . THR A 1 170 ? 9.885 2.887 -23.304 1.00 85.75 170 THR A N 1
ATOM 1325 C CA . THR A 1 170 ? 11.192 2.461 -23.833 1.00 85.75 170 THR A CA 1
ATOM 1326 C C . THR A 1 170 ? 11.355 2.724 -25.326 1.00 85.75 170 THR A C 1
ATOM 1328 O O . THR A 1 170 ? 12.481 2.787 -25.819 1.00 85.75 170 THR A O 1
ATOM 1331 N N . SER A 1 171 ? 10.255 2.899 -26.058 1.00 84.75 171 SER A N 1
ATOM 1332 C CA . SER A 1 171 ? 10.304 3.108 -27.498 1.00 84.75 171 SER A CA 1
ATOM 1333 C C . SER A 1 171 ? 10.872 4.475 -27.889 1.00 84.75 171 SER A C 1
ATOM 1335 O O . SER A 1 171 ? 10.500 5.521 -27.359 1.00 84.75 171 SER A O 1
ATOM 1337 N N . ILE A 1 172 ? 11.732 4.461 -28.910 1.00 82.75 172 ILE A N 1
ATOM 1338 C CA . ILE A 1 172 ? 12.223 5.657 -29.613 1.00 82.75 172 ILE A CA 1
ATOM 1339 C C . ILE A 1 172 ? 11.305 6.005 -30.803 1.00 82.75 172 ILE A C 1
ATOM 1341 O O . ILE A 1 172 ? 11.294 7.140 -31.275 1.00 82.75 172 ILE A O 1
ATOM 1345 N N . SER A 1 173 ? 10.508 5.045 -31.290 1.00 88.12 173 SER A N 1
ATOM 1346 C CA . SER A 1 173 ? 9.572 5.254 -32.398 1.00 88.12 173 SER A CA 1
ATOM 1347 C C . SER A 1 173 ? 8.408 6.133 -31.959 1.00 88.12 173 SER A C 1
ATOM 1349 O O . SER A 1 173 ? 7.659 5.765 -31.053 1.00 88.12 173 SER A O 1
ATOM 1351 N N . VAL A 1 174 ? 8.205 7.248 -32.662 1.00 86.00 174 VAL A N 1
ATOM 1352 C CA . VAL A 1 174 ? 7.058 8.149 -32.462 1.00 86.00 174 VAL A CA 1
ATOM 1353 C C . VAL A 1 174 ? 5.716 7.443 -32.674 1.00 86.00 174 VAL A C 1
ATOM 1355 O O . VAL A 1 174 ? 4.738 7.790 -32.014 1.00 86.00 174 VAL A O 1
ATOM 1358 N N . ASN A 1 175 ? 5.666 6.411 -33.527 1.00 86.81 175 ASN A N 1
ATOM 1359 C CA . ASN A 1 175 ? 4.446 5.632 -33.740 1.00 86.81 175 ASN A CA 1
ATOM 1360 C C . ASN A 1 175 ? 4.060 4.854 -32.476 1.00 86.81 175 ASN A C 1
ATOM 1362 O O . ASN A 1 175 ? 2.899 4.840 -32.097 1.00 86.81 175 ASN A O 1
ATOM 1366 N N . ILE A 1 176 ? 5.029 4.279 -31.767 1.00 85.50 176 ILE A N 1
ATOM 1367 C CA . ILE A 1 176 ? 4.762 3.529 -30.532 1.00 85.50 176 ILE A CA 1
ATOM 1368 C C . ILE A 1 176 ? 4.628 4.484 -29.336 1.00 85.50 176 ILE A C 1
ATOM 1370 O O . ILE A 1 176 ? 3.738 4.320 -28.511 1.00 85.50 176 ILE A O 1
ATOM 1374 N N . LYS A 1 177 ? 5.493 5.498 -29.235 1.00 84.25 177 LYS A N 1
ATOM 1375 C CA . LYS A 1 177 ? 5.579 6.376 -28.060 1.00 84.25 177 LYS A CA 1
ATOM 1376 C C . LYS A 1 177 ? 4.426 7.378 -27.966 1.00 84.25 177 LYS A C 1
ATOM 1378 O O . LYS A 1 177 ? 3.865 7.556 -26.886 1.00 84.25 177 LYS A O 1
ATOM 1383 N N . GLU A 1 178 ? 4.082 8.003 -29.093 1.00 84.50 178 GLU A N 1
ATOM 1384 C CA . GLU A 1 178 ? 3.109 9.104 -29.158 1.00 84.50 178 GLU A CA 1
ATOM 1385 C C . GLU A 1 178 ? 1.795 8.671 -29.815 1.00 84.50 178 GLU A C 1
ATOM 1387 O O . GLU A 1 178 ? 0.721 9.019 -29.334 1.00 84.50 178 GLU A O 1
ATOM 1392 N N . ARG A 1 179 ? 1.858 7.885 -30.903 1.00 87.06 179 ARG A N 1
ATOM 1393 C CA . ARG A 1 179 ? 0.644 7.405 -31.593 1.00 87.06 179 ARG A CA 1
ATOM 1394 C C . ARG A 1 179 ? 0.045 6.134 -30.990 1.00 87.06 179 ARG A C 1
ATOM 1396 O O . ARG A 1 179 ? -1.053 5.765 -31.387 1.00 87.06 179 ARG A O 1
ATOM 1403 N N . LEU A 1 180 ? 0.741 5.497 -30.043 1.00 86.44 180 LEU A N 1
ATOM 1404 C CA . LEU A 1 180 ? 0.330 4.252 -29.382 1.00 86.44 180 LEU A CA 1
ATOM 1405 C C . LEU A 1 180 ? 0.023 3.109 -30.361 1.00 86.44 180 LEU A C 1
ATOM 1407 O O . LEU A 1 180 ? -0.873 2.299 -30.130 1.00 86.44 180 LEU A O 1
ATOM 1411 N N . ASP A 1 181 ? 0.795 3.038 -31.447 1.00 88.06 181 ASP A N 1
ATOM 1412 C CA . ASP A 1 181 ? 0.645 2.044 -32.508 1.00 88.06 181 ASP A CA 1
ATOM 1413 C C . ASP A 1 181 ? 1.251 0.688 -32.137 1.00 88.06 181 ASP A C 1
ATOM 1415 O O . ASP A 1 181 ? 2.272 0.254 -32.668 1.00 88.06 181 ASP A O 1
ATOM 1419 N N . PHE A 1 182 ? 0.661 0.058 -31.122 1.00 85.38 182 PHE A N 1
ATOM 1420 C CA . PHE A 1 182 ? 1.021 -1.265 -30.629 1.00 85.38 182 PHE A CA 1
ATOM 1421 C C . PHE A 1 182 ? -0.147 -1.882 -29.849 1.00 85.38 182 PHE A C 1
ATOM 1423 O O . PHE A 1 182 ? -1.128 -1.225 -29.494 1.00 85.38 182 PHE A O 1
ATOM 1430 N N . SER A 1 183 ? -0.066 -3.179 -29.563 1.00 87.19 183 SER A N 1
ATOM 1431 C CA . SER A 1 183 ? -1.038 -3.863 -28.710 1.00 87.19 183 SER A CA 1
ATOM 1432 C C . SER A 1 183 ? -0.354 -4.938 -27.880 1.00 87.19 183 SER A C 1
ATOM 1434 O O . SER A 1 183 ? 0.511 -5.659 -28.370 1.00 87.19 183 SER A O 1
ATOM 1436 N N . CYS A 1 184 ? -0.750 -5.024 -26.614 1.00 88.56 184 CYS A N 1
ATOM 1437 C CA . CYS A 1 184 ? -0.279 -6.033 -25.674 1.00 88.56 184 CYS A CA 1
ATOM 1438 C C . CYS A 1 184 ? -1.467 -6.888 -25.264 1.00 88.56 184 CYS A C 1
ATOM 1440 O O . CYS A 1 184 ? -2.504 -6.347 -24.878 1.00 88.56 184 CYS A O 1
ATOM 1442 N N . ALA A 1 185 ? -1.308 -8.202 -25.333 1.00 90.44 185 ALA A N 1
ATOM 1443 C CA . ALA A 1 185 ? -2.338 -9.152 -24.958 1.00 90.44 185 ALA A CA 1
ATOM 1444 C C . ALA A 1 185 ? -1.722 -10.364 -24.255 1.00 90.44 185 ALA A C 1
ATOM 1446 O O . ALA A 1 185 ? -0.577 -10.731 -24.519 1.00 90.44 185 ALA A O 1
ATOM 1447 N N . LEU A 1 186 ? -2.498 -10.958 -23.353 1.00 90.31 186 LEU A N 1
ATOM 1448 C CA . LEU A 1 186 ? -2.215 -12.244 -22.729 1.00 90.31 186 LEU A CA 1
ATOM 1449 C C . LEU A 1 186 ? -3.145 -13.288 -23.334 1.00 90.31 186 LEU A C 1
ATOM 1451 O O . LEU A 1 186 ? -4.350 -13.049 -23.447 1.00 90.31 186 LEU A O 1
ATOM 1455 N N . PHE A 1 187 ? -2.576 -14.438 -23.676 1.00 90.81 187 PHE A N 1
ATOM 1456 C CA . PHE A 1 187 ? -3.289 -15.562 -24.269 1.00 90.81 187 PHE A CA 1
ATOM 1457 C C . PHE A 1 187 ? -3.196 -16.785 -23.362 1.00 90.81 187 PHE A C 1
ATOM 1459 O O . PHE A 1 187 ? -2.194 -16.984 -22.669 1.00 90.81 187 PHE A O 1
ATOM 1466 N N . GLY A 1 188 ? -4.262 -17.579 -23.352 1.00 90.75 188 GLY A N 1
ATOM 1467 C CA . GLY A 1 188 ? -4.291 -18.881 -22.704 1.00 90.75 188 GLY A CA 1
ATOM 1468 C C . GLY A 1 188 ? -3.497 -19.930 -23.495 1.00 90.75 188 GLY A C 1
ATOM 1469 O O . GLY A 1 188 ? -3.078 -19.673 -24.624 1.00 90.75 188 GLY A O 1
ATOM 1470 N N . PRO A 1 189 ? -3.299 -21.135 -22.930 1.00 89.06 189 PRO A N 1
ATOM 1471 C CA . PRO A 1 189 ? -2.626 -22.245 -23.616 1.00 89.06 189 PRO A CA 1
ATOM 1472 C C . PRO A 1 189 ? -3.326 -22.716 -24.901 1.00 89.06 189 PRO A C 1
ATOM 1474 O O . PRO A 1 189 ? -2.709 -23.377 -25.725 1.00 89.06 189 PRO A O 1
ATOM 1477 N N . ASP A 1 190 ? -4.609 -22.401 -25.053 1.00 89.50 190 ASP A N 1
ATOM 1478 C CA . ASP A 1 190 ? -5.454 -22.668 -26.219 1.00 89.50 190 ASP A CA 1
ATOM 1479 C C . ASP A 1 190 ? -5.434 -21.525 -27.254 1.00 89.50 190 ASP A C 1
ATOM 1481 O O . ASP A 1 190 ? -6.200 -21.538 -28.216 1.00 89.50 190 ASP A O 1
ATOM 1485 N N . GLY A 1 191 ? -4.611 -20.495 -27.031 1.00 87.06 191 GLY A N 1
ATOM 1486 C CA . GLY A 1 191 ? -4.564 -19.287 -27.851 1.00 87.06 191 GLY A CA 1
ATOM 1487 C C . GLY A 1 191 ? -5.758 -18.348 -27.651 1.00 87.06 191 GLY A C 1
ATOM 1488 O O . GLY A 1 191 ? -5.872 -17.359 -28.370 1.00 87.06 191 GLY A O 1
ATOM 1489 N N . GLY A 1 192 ? -6.646 -18.613 -26.684 1.00 87.62 192 GLY A N 1
ATOM 1490 C CA . GLY A 1 192 ? -7.764 -17.731 -26.353 1.00 87.62 192 GLY A CA 1
ATOM 1491 C C . GLY A 1 192 ? -7.294 -16.423 -25.711 1.00 87.62 192 GLY A C 1
ATOM 1492 O O . GLY A 1 192 ? -6.388 -16.418 -24.876 1.00 87.62 192 GLY A O 1
ATOM 1493 N N . LEU A 1 193 ? -7.903 -15.295 -26.083 1.00 88.00 193 LEU A N 1
ATOM 1494 C CA . LEU A 1 193 ? -7.571 -13.990 -25.509 1.00 88.00 193 LEU A CA 1
ATOM 1495 C C . LEU A 1 193 ? -8.043 -13.895 -24.045 1.00 88.00 193 LEU A C 1
ATOM 1497 O O . LEU A 1 193 ? -9.236 -13.978 -23.767 1.00 88.00 193 LEU A O 1
ATOM 1501 N N . VAL A 1 194 ? -7.109 -13.660 -23.117 1.00 89.00 194 VAL A N 1
ATOM 1502 C CA . VAL A 1 194 ? -7.385 -13.534 -21.672 1.00 89.00 194 VAL A CA 1
ATOM 1503 C C . VAL A 1 194 ? -7.525 -12.072 -21.246 1.00 89.00 194 VAL A C 1
ATOM 1505 O O . VAL A 1 194 ? -8.411 -11.730 -20.468 1.00 89.00 194 VAL A O 1
ATOM 1508 N N . SER A 1 195 ? -6.648 -11.191 -21.734 1.00 88.50 195 SER A N 1
ATOM 1509 C CA . SER A 1 195 ? -6.688 -9.753 -21.424 1.00 88.50 195 SER A CA 1
ATOM 1510 C C . SER A 1 195 ? -5.880 -8.944 -22.433 1.00 88.50 195 SER A C 1
ATOM 1512 O O . SER A 1 195 ? -4.903 -9.465 -22.972 1.00 88.50 195 SER A O 1
ATOM 1514 N N . ASN A 1 196 ? -6.210 -7.666 -22.630 1.00 85.56 196 ASN A N 1
ATOM 1515 C CA . ASN A 1 196 ? -5.521 -6.788 -23.576 1.00 85.56 196 ASN A CA 1
ATOM 1516 C C . ASN A 1 196 ? -5.397 -5.341 -23.075 1.00 85.56 196 ASN A C 1
ATOM 1518 O O . ASN A 1 196 ? -6.296 -4.828 -22.419 1.00 85.56 196 ASN A O 1
ATOM 1522 N N . ALA A 1 197 ? -4.326 -4.647 -23.463 1.00 80.75 197 ALA A N 1
ATOM 1523 C CA . ALA A 1 197 ? -4.183 -3.212 -23.221 1.00 80.75 197 ALA A CA 1
ATOM 1524 C C . ALA A 1 197 ? -5.028 -2.379 -24.218 1.00 80.75 197 ALA A C 1
ATOM 1526 O O . ALA A 1 197 ? -5.085 -2.722 -25.406 1.00 80.75 197 ALA A O 1
ATOM 1527 N N . PRO A 1 198 ? -5.662 -1.274 -23.783 1.00 64.19 198 PRO A N 1
ATOM 1528 C CA . PRO A 1 198 ? -6.593 -0.499 -24.603 1.00 64.19 198 PRO A CA 1
ATOM 1529 C C . PRO A 1 198 ? -5.874 0.587 -25.419 1.00 64.19 198 PRO A C 1
ATOM 1531 O O . PRO A 1 198 ? -5.880 1.753 -25.030 1.00 64.19 198 PRO A O 1
ATOM 1534 N N . HIS A 1 199 ? -5.243 0.234 -26.544 1.00 62.44 199 HIS A N 1
ATOM 1535 C CA . HIS A 1 199 ? -4.549 1.236 -27.375 1.00 62.44 199 HIS A CA 1
ATOM 1536 C C . HIS A 1 199 ? -4.964 1.236 -28.851 1.00 62.44 199 HIS A C 1
ATOM 1538 O O . HIS A 1 199 ? -5.190 2.318 -29.386 1.00 62.44 199 HIS A O 1
ATOM 1544 N N . ILE A 1 200 ? -5.197 0.076 -29.485 1.00 61.94 200 ILE A N 1
ATOM 1545 C CA . ILE A 1 200 ? -5.746 0.004 -30.853 1.00 61.94 200 ILE A CA 1
ATOM 1546 C C . ILE A 1 200 ? -6.740 -1.165 -30.986 1.00 61.94 200 ILE A C 1
ATOM 1548 O O . ILE A 1 200 ? -6.332 -2.321 -30.888 1.00 61.94 200 ILE A O 1
ATOM 1552 N N . PRO A 1 201 ? -8.038 -0.909 -31.253 1.00 58.81 201 PRO A N 1
ATOM 1553 C CA . PRO A 1 201 ? -9.059 -1.960 -31.333 1.00 58.81 201 PRO A CA 1
ATOM 1554 C C . PRO A 1 201 ? -8.910 -2.891 -32.550 1.00 58.81 201 PRO A C 1
ATOM 1556 O O . PRO A 1 201 ? -9.430 -4.001 -32.538 1.00 58.81 201 PRO A O 1
ATOM 1559 N N . VAL A 1 202 ? -8.190 -2.466 -33.595 1.00 63.22 202 VAL A N 1
ATOM 1560 C CA . VAL A 1 202 ? -8.048 -3.214 -34.861 1.00 63.22 202 VAL A CA 1
ATOM 1561 C C . VAL A 1 202 ? -7.192 -4.479 -34.711 1.00 63.22 202 VAL A C 1
ATOM 1563 O O . VAL A 1 202 ? -7.449 -5.472 -35.387 1.00 63.22 202 VAL A O 1
ATOM 1566 N N . HIS A 1 203 ? -6.203 -4.488 -33.813 1.00 68.12 203 HIS A N 1
ATOM 1567 C CA . HIS A 1 203 ? -5.275 -5.618 -33.677 1.00 68.12 203 HIS A CA 1
ATOM 1568 C C . HIS A 1 203 ? -5.886 -6.831 -32.959 1.00 68.12 203 HIS A C 1
ATOM 1570 O O . HIS A 1 203 ? -5.407 -7.949 -33.114 1.00 68.12 203 HIS A O 1
ATOM 1576 N N . LEU A 1 204 ? -6.978 -6.640 -32.218 1.00 65.44 204 LEU A N 1
ATOM 1577 C CA . LEU A 1 204 ? -7.540 -7.662 -31.334 1.00 65.44 204 LEU A CA 1
ATOM 1578 C C . LEU A 1 204 ? -8.061 -8.908 -32.055 1.00 65.44 204 LEU A C 1
ATOM 1580 O O . LEU A 1 204 ? -7.800 -10.016 -31.598 1.00 65.44 204 LEU A O 1
ATOM 1584 N N . GLY A 1 205 ? -8.744 -8.741 -33.190 1.00 66.81 205 GLY A N 1
ATOM 1585 C CA . GLY A 1 205 ? -9.284 -9.879 -33.943 1.00 66.81 205 GLY A CA 1
ATOM 1586 C C . GLY A 1 205 ? -8.199 -10.717 -34.626 1.00 66.81 205 GLY A C 1
ATOM 1587 O O . GLY A 1 205 ? -8.251 -11.940 -34.598 1.00 66.81 205 GLY A O 1
ATOM 1588 N N . ALA A 1 206 ? -7.182 -10.070 -35.203 1.00 74.06 206 ALA A N 1
ATOM 1589 C CA . ALA A 1 206 ? -6.126 -10.763 -35.944 1.00 74.06 206 ALA A CA 1
ATOM 1590 C C . ALA A 1 206 ? -5.088 -11.441 -35.030 1.00 74.06 206 ALA A C 1
ATOM 1592 O O . ALA A 1 206 ? -4.533 -12.482 -35.388 1.00 74.06 206 ALA A O 1
ATOM 1593 N N . MET A 1 207 ? -4.815 -10.868 -33.850 1.00 78.50 207 MET A N 1
ATOM 1594 C CA . MET A 1 207 ? -3.821 -11.414 -32.921 1.00 78.50 207 MET A CA 1
ATOM 1595 C C . MET A 1 207 ? -4.226 -12.789 -32.382 1.00 78.50 207 MET A C 1
ATOM 1597 O O . MET A 1 207 ? -3.375 -13.669 -32.308 1.00 78.50 207 MET A O 1
ATOM 1601 N N . GLN A 1 208 ? -5.504 -12.991 -32.046 1.00 81.12 208 GLN A N 1
ATOM 1602 C CA . GLN A 1 208 ? -5.977 -14.269 -31.509 1.00 81.12 208 GLN A CA 1
ATOM 1603 C C . GLN A 1 208 ? -5.847 -15.407 -32.532 1.00 81.12 208 GLN A C 1
ATOM 1605 O O . GLN A 1 208 ? -5.241 -16.429 -32.227 1.00 81.12 208 GLN A O 1
ATOM 1610 N N . GLU A 1 209 ? -6.334 -15.202 -33.759 1.00 81.12 209 GLU A N 1
ATOM 1611 C CA . GLU A 1 209 ? -6.235 -16.186 -34.850 1.00 81.12 209 GLU A CA 1
ATOM 1612 C C . GLU A 1 209 ? -4.776 -16.554 -35.161 1.00 81.12 209 GLU A C 1
ATOM 1614 O O . GLU A 1 209 ? -4.444 -17.716 -35.380 1.00 81.12 209 GLU A O 1
ATOM 1619 N N . THR A 1 210 ? -3.873 -15.568 -35.121 1.00 83.56 210 THR A N 1
ATOM 1620 C CA . THR A 1 210 ? -2.442 -15.801 -35.367 1.00 83.56 210 THR A CA 1
ATOM 1621 C C . THR A 1 210 ? -1.815 -16.684 -34.290 1.00 83.56 210 THR A C 1
ATOM 1623 O O . THR A 1 210 ? -0.992 -17.536 -34.610 1.00 83.56 210 THR A O 1
ATOM 1626 N N . VAL A 1 211 ? -2.185 -16.486 -33.021 1.00 85.00 211 VAL A N 1
ATOM 1627 C CA . VAL A 1 211 ? -1.665 -17.283 -31.899 1.00 85.00 211 VAL A CA 1
ATOM 1628 C C . VAL A 1 211 ? -2.259 -18.691 -31.901 1.00 85.00 211 VAL A C 1
ATOM 1630 O O . VAL A 1 211 ? -1.533 -19.639 -31.640 1.00 85.00 211 VAL A O 1
ATOM 1633 N N . GLN A 1 212 ? -3.543 -18.847 -32.235 1.00 86.06 212 GLN A N 1
ATOM 1634 C CA . GLN A 1 212 ? -4.187 -20.163 -32.350 1.00 86.06 212 GLN A CA 1
ATOM 1635 C C . GLN A 1 212 ? -3.635 -21.013 -33.503 1.00 86.06 212 GLN A C 1
ATOM 1637 O O . GLN A 1 212 ? -3.732 -22.237 -33.460 1.00 86.06 212 GLN A O 1
ATOM 1642 N N . TYR A 1 213 ? -3.082 -20.377 -34.540 1.00 83.81 213 TYR A N 1
ATOM 1643 C CA . TYR A 1 213 ? -2.491 -21.063 -35.691 1.00 83.81 213 TYR A CA 1
ATOM 1644 C C . TYR A 1 213 ? -1.058 -21.586 -35.442 1.00 83.81 213 TYR A C 1
ATOM 1646 O O . TYR A 1 213 ? -0.575 -22.398 -36.232 1.00 83.81 213 TYR A O 1
ATOM 1654 N N . GLN A 1 214 ? -0.363 -21.114 -34.397 1.00 68.31 214 GLN A N 1
ATOM 1655 C CA . GLN A 1 214 ? 1.003 -21.547 -34.046 1.00 68.31 214 GLN A CA 1
ATOM 1656 C C . GLN A 1 214 ? 1.021 -22.880 -33.296 1.00 68.31 214 GLN A C 1
ATOM 1658 O O . GLN A 1 214 ? 1.946 -23.675 -33.586 1.00 68.31 214 GLN A O 1
#

pLDDT: mean 87.14, std 8.04, range [58.81, 97.56]

Secondary structure (DSSP, 8-state):
--PPBP---TT-BTTBBHHHHHHHHHHHHHS---SSS----------------PPPP-PPPP-TTPPPPPSEEEEEEETTEEEEEEEEEGGG--TT-EEESSEEEE-SS-EEEE-TT-EEEE-TTS-EEEE------PPP-SS--HHHHHHHHHHHHHHHHHHHHHHHHH---HHHHTS-----EEE-TTS-EEEE-SS-TTHHHHHHHHHHT-

Sequence (214 aa):
MVSPVPGDSPTACLHGDFYTAFVNRYKNEFGFTLSDRDVIVDDIRVRAVAVSQVPEEVAPPSGKGIKPVPEKTTKVYFEGGYQDTAIYQLEKLRPEQQIFGPAIIMDSLSTILIEPDCRADITKYGDIRITVGTGQPKRVTTDLDSIQLSIFSHRFMSIAEQMGRVLQRTSISVNIKERLDFSCALFGPDGGLVSNAPHIPVHLGAMQETVQYQ